Protein AF-A0A2V5VWE0-F1 (afdb_monomer_lite)

Sequence (220 aa):
MLVHEQTQGLCEPAFISIWETAPLAYEGVMLRSRKILISLALITFATAITLFLLFKTQHEPTYQDRPLSYWFTQLPVTPVLFPPQDVYSVNVVGFMNVGGQQYGNTALGDTNAIEALQFFGTNAVPLLLRKLQERDFMIEKEVSKIASQAGVRSLPFRKADLERYQAVTGLINLKSLPPDALQLISVLSTNSHQEIAWAASYVLKRRAAISTAEKGQLNR

pLDDT: mean 79.24, std 18.05, range [35.72, 98.0]

Foldseek 3Di:
DDDDDDDDDDDDDPPPDPPDDDDDDPPVVVVVVVVVVVVVVVVVVVVVVVVVVVVVPPPADDDPNHGLVVLLQQQAFFQLDDPDPDLPPTDRHAWDQDLNRIRHDPPPPDCVSLVRLQVCAASCLVVLLCLLPDAQDPVVVVVSVVCVVVVNSHDPRDHSSRSNRSSLSSLQSHPDDDPVSLVSLVVQLPDPPPSSVSSSVSSVVSNVVVVVVVVVVVVD

Radius of gyration: 37.61 Å; chains: 1; bounding box: 131×66×102 Å

Structure (mmCIF, N/CA/C/O backbone):
data_AF-A0A2V5VWE0-F1
#
_entry.id   AF-A0A2V5VWE0-F1
#
loop_
_atom_site.group_PDB
_atom_site.id
_atom_site.type_symbol
_atom_site.label_atom_id
_atom_site.label_alt_id
_atom_site.label_comp_id
_atom_site.label_asym_id
_atom_site.label_entity_id
_atom_site.label_seq_id
_atom_site.pdbx_PDB_ins_code
_atom_site.Cartn_x
_atom_site.Cartn_y
_atom_site.Cartn_z
_atom_site.occupancy
_atom_site.B_iso_or_equiv
_atom_site.auth_seq_id
_atom_site.auth_comp_id
_atom_site.auth_asym_id
_atom_site.auth_atom_id
_atom_site.pdbx_PDB_model_num
ATOM 1 N N . MET A 1 1 ? 101.153 -42.205 74.435 1.00 35.72 1 MET A N 1
ATOM 2 C CA . MET A 1 1 ? 101.460 -43.100 73.302 1.00 35.72 1 MET A CA 1
ATOM 3 C C . MET A 1 1 ? 100.131 -43.419 72.642 1.00 35.72 1 MET A C 1
ATOM 5 O O . MET A 1 1 ? 99.231 -43.786 73.378 1.00 35.72 1 MET A O 1
ATOM 9 N N . LEU A 1 2 ? 100.032 -43.103 71.345 1.00 43.00 2 LEU A N 1
ATOM 10 C CA . LEU A 1 2 ? 99.029 -43.456 70.323 1.00 43.00 2 LEU A CA 1
ATOM 11 C C . LEU A 1 2 ? 97.736 -44.170 70.754 1.00 43.00 2 LEU A C 1
ATOM 13 O O . LEU A 1 2 ? 97.807 -45.155 71.477 1.00 43.00 2 LEU A O 1
ATOM 17 N N . VAL A 1 3 ? 96.616 -43.769 70.135 1.00 39.78 3 VAL A N 1
ATOM 18 C CA . VAL A 1 3 ? 95.740 -44.618 69.286 1.00 39.78 3 VAL A CA 1
ATOM 19 C C . VAL A 1 3 ? 94.303 -44.074 69.305 1.00 39.78 3 VAL A C 1
ATOM 21 O O . VAL A 1 3 ? 93.698 -44.027 70.366 1.00 39.78 3 VAL A O 1
ATOM 24 N N . HIS A 1 4 ? 93.833 -43.703 68.101 1.00 36.38 4 HIS A N 1
ATOM 25 C CA . HIS A 1 4 ? 92.476 -43.833 67.534 1.00 36.38 4 HIS A CA 1
ATOM 26 C C . HIS A 1 4 ? 91.260 -43.282 68.308 1.00 36.38 4 HIS A C 1
ATOM 28 O O . HIS A 1 4 ? 91.163 -43.361 69.519 1.00 36.38 4 HIS A O 1
ATOM 34 N N . GLU A 1 5 ? 90.191 -42.795 67.692 1.00 43.28 5 GLU A N 1
ATOM 35 C CA . GLU A 1 5 ? 89.812 -42.431 66.324 1.00 43.28 5 GLU A CA 1
ATOM 36 C C . GLU A 1 5 ? 88.428 -41.787 66.499 1.00 43.28 5 GLU A C 1
ATOM 38 O O . GLU A 1 5 ? 87.675 -42.141 67.411 1.00 43.28 5 GLU A O 1
ATOM 43 N N . GLN A 1 6 ? 88.154 -40.746 65.720 1.00 43.44 6 GLN A N 1
ATOM 44 C CA . GLN A 1 6 ? 87.110 -39.776 66.017 1.00 43.44 6 GLN A CA 1
ATOM 45 C C . GLN A 1 6 ? 85.682 -40.318 65.917 1.00 43.44 6 GLN A C 1
ATOM 47 O O . GLN A 1 6 ? 85.294 -41.081 65.040 1.00 43.44 6 GLN A O 1
ATOM 52 N N . THR A 1 7 ? 84.909 -39.786 66.850 1.00 41.47 7 THR A N 1
ATOM 53 C CA . THR A 1 7 ? 83.474 -39.837 67.071 1.00 41.47 7 THR A CA 1
ATOM 54 C C . THR A 1 7 ? 82.627 -39.278 65.926 1.00 41.47 7 THR A C 1
ATOM 56 O O . THR A 1 7 ? 82.902 -38.197 65.419 1.00 41.47 7 THR A O 1
ATOM 59 N N . GLN A 1 8 ? 81.518 -39.982 65.684 1.00 40.91 8 GLN A N 1
ATOM 60 C CA . GLN A 1 8 ? 80.136 -39.478 65.617 1.00 40.91 8 GLN A CA 1
ATOM 61 C C . GLN A 1 8 ? 79.813 -38.294 64.691 1.00 40.91 8 GLN A C 1
ATOM 63 O O . GLN A 1 8 ? 80.226 -37.161 64.904 1.00 40.91 8 GLN A O 1
ATOM 68 N N . GLY A 1 9 ? 78.890 -38.555 63.764 1.00 42.12 9 GLY A N 1
ATOM 69 C CA . GLY A 1 9 ? 78.202 -37.533 62.982 1.00 42.12 9 GLY A CA 1
ATOM 70 C C . GLY A 1 9 ? 77.019 -38.117 62.220 1.00 42.12 9 GLY A C 1
ATOM 71 O O . GLY A 1 9 ? 77.036 -38.176 60.998 1.00 42.12 9 GLY A O 1
ATOM 72 N N . LEU A 1 10 ? 76.009 -38.597 62.951 1.00 41.50 10 LEU A N 1
ATOM 73 C CA . LEU A 1 10 ? 74.662 -38.804 62.419 1.00 41.50 10 LEU A CA 1
ATOM 74 C C . LEU A 1 10 ? 74.074 -37.426 62.078 1.00 41.50 10 LEU A C 1
ATOM 76 O O . LEU A 1 10 ? 73.841 -36.652 63.002 1.00 41.50 10 LEU A O 1
ATOM 80 N N . CYS A 1 11 ? 73.853 -37.139 60.793 1.00 41.38 11 CYS A N 1
ATOM 81 C CA . CYS A 1 11 ? 72.770 -36.296 60.263 1.00 41.38 11 CYS A CA 1
ATOM 82 C C . CYS A 1 11 ? 72.948 -36.111 58.749 1.00 41.38 11 CYS A C 1
ATOM 84 O O . CYS A 1 11 ? 73.814 -35.358 58.331 1.00 41.38 11 CYS A O 1
ATOM 86 N N . GLU A 1 12 ? 72.116 -36.780 57.950 1.00 44.81 12 GLU A N 1
ATOM 87 C CA . GLU A 1 12 ? 71.336 -36.153 56.870 1.00 44.81 12 GLU A CA 1
ATOM 88 C C . GLU A 1 12 ? 70.380 -37.201 56.265 1.00 44.81 12 GLU A C 1
ATOM 90 O O . GLU A 1 12 ? 70.836 -38.223 55.747 1.00 44.81 12 GLU A O 1
ATOM 95 N N . PRO A 1 13 ? 69.049 -37.010 56.323 1.00 50.38 13 PRO A N 1
ATOM 96 C CA . PRO A 1 13 ? 68.148 -37.755 55.462 1.00 50.38 13 PRO A CA 1
ATOM 97 C C . PRO A 1 13 ? 68.257 -37.191 54.044 1.00 50.38 13 PRO A C 1
ATOM 99 O O . PRO A 1 13 ? 67.944 -36.026 53.799 1.00 50.38 13 PRO A O 1
ATOM 102 N N . ALA A 1 14 ? 68.682 -38.037 53.107 1.00 48.38 14 ALA A N 1
ATOM 103 C CA . ALA A 1 14 ? 68.617 -37.755 51.683 1.00 48.38 14 ALA A CA 1
ATOM 104 C C . ALA A 1 14 ? 67.173 -37.384 51.302 1.00 48.38 14 ALA A C 1
ATOM 106 O O . ALA A 1 14 ? 66.281 -38.233 51.262 1.00 48.38 14 ALA A O 1
ATOM 107 N N . PHE A 1 15 ? 66.952 -36.098 51.032 1.00 44.06 15 PHE A N 1
ATOM 108 C CA . PHE A 1 15 ? 65.766 -35.570 50.373 1.00 44.06 15 PHE A CA 1
ATOM 109 C C . PHE A 1 15 ? 65.782 -36.076 48.926 1.00 44.06 15 PHE A C 1
ATOM 111 O O . PHE A 1 15 ? 66.226 -35.392 48.006 1.00 44.06 15 PHE A O 1
ATOM 118 N N . ILE A 1 16 ? 65.361 -37.327 48.728 1.00 49.97 16 ILE A N 1
ATOM 119 C CA . ILE A 1 16 ? 65.047 -37.847 47.402 1.00 49.97 16 ILE A CA 1
ATOM 120 C C . ILE A 1 16 ? 63.727 -37.201 47.018 1.00 49.97 16 ILE A C 1
ATOM 122 O O . ILE A 1 16 ? 62.636 -37.617 47.403 1.00 49.97 16 ILE A O 1
ATOM 126 N N . SER A 1 17 ? 63.869 -36.118 46.282 1.00 42.81 17 SER A N 1
ATOM 127 C CA . SER A 1 17 ? 62.826 -35.478 45.526 1.00 42.81 17 SER A CA 1
ATOM 128 C C . SER A 1 17 ? 62.113 -36.476 44.616 1.00 42.81 17 SER A C 1
ATOM 130 O O . SER A 1 17 ? 62.6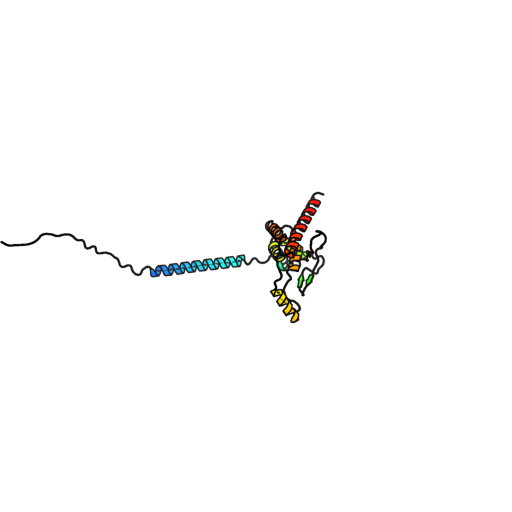00 -36.859 43.549 1.00 42.81 17 SER A O 1
ATOM 132 N N . ILE A 1 18 ? 60.916 -36.859 45.030 1.00 49.81 18 ILE A N 1
ATOM 133 C CA . ILE A 1 18 ? 59.923 -37.496 44.179 1.00 49.81 18 ILE A CA 1
ATOM 134 C C . ILE A 1 18 ? 59.344 -36.386 43.280 1.00 49.81 18 ILE A C 1
ATOM 136 O O . ILE A 1 18 ? 58.214 -35.948 43.452 1.00 49.81 18 ILE A O 1
ATOM 140 N N . TRP A 1 19 ? 60.122 -35.881 42.313 1.00 45.38 19 TRP A N 1
ATOM 141 C CA . TRP A 1 19 ? 59.530 -35.407 41.053 1.00 45.38 19 TRP A CA 1
ATOM 142 C C . TRP A 1 19 ? 59.315 -36.631 40.177 1.00 45.38 19 TRP A C 1
ATOM 144 O O . TRP A 1 19 ? 60.008 -36.927 39.207 1.00 45.38 19 TRP A O 1
ATOM 154 N N . GLU A 1 20 ? 58.336 -37.378 40.654 1.00 47.59 20 GLU A N 1
ATOM 155 C CA . GLU A 1 20 ? 57.461 -38.253 39.921 1.00 47.59 20 GLU A CA 1
ATOM 156 C C . GLU A 1 20 ? 57.324 -37.801 38.466 1.00 47.59 20 GLU A C 1
ATOM 158 O O . GLU A 1 20 ? 56.854 -36.712 38.133 1.00 47.59 20 GLU A O 1
ATOM 163 N N . THR A 1 21 ? 57.798 -38.682 37.601 1.00 56.66 21 THR A N 1
ATOM 164 C CA . THR A 1 21 ? 57.456 -38.800 36.194 1.00 56.66 21 THR A CA 1
ATOM 165 C C . THR A 1 21 ? 55.989 -38.457 35.934 1.00 56.66 21 THR A C 1
ATOM 167 O O . THR A 1 21 ? 55.108 -39.298 36.098 1.00 56.66 21 THR A O 1
ATOM 170 N N . ALA A 1 22 ? 55.724 -37.245 35.459 1.00 54.47 22 ALA A N 1
ATOM 171 C CA . ALA A 1 22 ? 54.472 -36.934 34.786 1.00 54.47 22 ALA A CA 1
ATOM 172 C C . ALA A 1 22 ? 54.678 -36.034 33.558 1.00 54.47 22 ALA A C 1
ATOM 174 O O . ALA A 1 22 ? 54.150 -34.924 33.507 1.00 54.47 22 ALA A O 1
ATOM 175 N N . PRO A 1 23 ? 55.375 -36.488 32.504 1.00 54.06 23 PRO A N 1
ATOM 176 C CA . PRO A 1 23 ? 55.015 -36.071 31.168 1.00 54.06 23 PRO A CA 1
ATOM 177 C C . PRO A 1 23 ? 54.035 -37.104 30.577 1.00 54.06 23 PRO A C 1
ATOM 179 O O . PRO A 1 23 ? 54.193 -38.304 30.773 1.00 54.06 23 PRO A O 1
ATOM 182 N N . LEU A 1 24 ? 53.071 -36.633 29.778 1.00 50.66 24 LEU A N 1
ATOM 183 C CA . LEU A 1 24 ? 52.329 -37.397 28.749 1.00 50.66 24 LEU A CA 1
ATOM 184 C C . LEU A 1 24 ? 50.905 -37.928 29.037 1.00 50.66 24 LEU A C 1
ATOM 186 O O . LEU A 1 24 ? 50.419 -38.752 28.268 1.00 50.66 24 LEU A O 1
ATOM 190 N N . ALA A 1 25 ? 50.159 -37.419 30.026 1.00 49.56 25 ALA A N 1
ATOM 191 C CA . ALA A 1 25 ? 48.728 -37.773 30.175 1.00 49.56 25 ALA A CA 1
ATOM 192 C C . ALA A 1 25 ? 47.725 -36.635 29.886 1.00 49.56 25 ALA A C 1
ATOM 194 O O . ALA A 1 25 ? 46.523 -36.824 30.065 1.00 49.56 25 ALA A O 1
ATOM 195 N N . TYR A 1 26 ? 48.168 -35.459 29.424 1.00 49.38 26 TYR A N 1
ATOM 196 C CA . TYR A 1 26 ? 47.269 -34.311 29.210 1.00 49.38 26 TYR A CA 1
ATOM 197 C C . TYR A 1 26 ? 46.914 -34.025 27.739 1.00 49.38 26 TYR A C 1
ATOM 199 O O . TYR A 1 26 ? 45.942 -33.315 27.475 1.00 49.38 26 TYR A O 1
ATOM 207 N N . GLU A 1 27 ? 47.621 -34.602 26.762 1.00 49.00 27 GLU A N 1
ATOM 208 C CA . GLU A 1 27 ? 47.345 -34.323 25.342 1.00 49.00 27 GLU A CA 1
ATOM 209 C C . GLU A 1 27 ? 46.100 -35.053 24.804 1.00 49.00 27 GLU A C 1
ATOM 211 O O . GLU A 1 27 ? 45.358 -34.509 23.983 1.00 49.00 27 GLU A O 1
ATOM 216 N N . GLY A 1 28 ? 45.793 -36.252 25.314 1.00 49.66 28 GLY A N 1
ATOM 217 C CA . GLY A 1 28 ? 44.653 -37.048 24.840 1.00 49.66 28 GLY A CA 1
ATOM 218 C C . GLY A 1 28 ? 43.279 -36.506 25.260 1.00 49.66 28 GLY A C 1
ATOM 219 O O . GLY A 1 28 ? 42.306 -36.604 24.507 1.00 49.66 28 GLY A O 1
ATOM 220 N N . VAL A 1 29 ? 43.183 -35.894 26.445 1.00 52.53 29 VAL A N 1
ATOM 221 C CA . VAL A 1 29 ? 41.910 -35.403 27.009 1.00 52.53 29 VAL A CA 1
ATOM 222 C C . VAL A 1 29 ? 41.501 -34.061 26.389 1.00 52.53 29 VAL A C 1
ATOM 224 O O . VAL A 1 29 ? 40.322 -33.861 26.083 1.00 52.53 29 VAL A O 1
ATOM 227 N N . MET A 1 30 ? 42.463 -33.175 26.103 1.00 52.03 30 MET A N 1
ATOM 228 C CA . MET A 1 30 ? 42.204 -31.869 25.475 1.00 52.03 30 MET A CA 1
ATOM 229 C C . MET A 1 30 ? 41.699 -31.968 24.026 1.00 52.03 30 MET A C 1
ATOM 231 O O . MET A 1 30 ? 40.904 -31.138 23.584 1.00 52.03 30 MET A O 1
ATOM 235 N N . LEU A 1 31 ? 42.108 -32.992 23.271 1.00 52.34 31 LEU A N 1
ATOM 236 C CA . LEU A 1 31 ? 41.624 -33.201 21.899 1.00 52.34 31 LEU A CA 1
ATOM 237 C C . LEU A 1 31 ? 40.175 -33.712 21.860 1.00 52.34 31 LEU A C 1
ATOM 239 O O . LEU A 1 31 ? 39.416 -33.351 20.957 1.00 52.34 31 LEU A O 1
ATOM 243 N N . ARG A 1 32 ? 39.765 -34.526 22.842 1.00 56.81 32 ARG A N 1
ATOM 244 C CA . ARG A 1 32 ? 38.404 -35.079 22.921 1.00 56.81 32 ARG A CA 1
ATOM 245 C C . ARG A 1 32 ? 37.392 -34.023 23.371 1.00 56.81 32 ARG A C 1
ATOM 247 O O . ARG A 1 32 ? 36.320 -33.935 22.779 1.00 56.81 32 ARG A O 1
ATOM 254 N N . SER A 1 33 ? 37.754 -33.171 24.332 1.00 60.56 33 SER A N 1
ATOM 255 C CA . SER A 1 33 ? 36.909 -32.057 24.786 1.00 60.56 33 SER A CA 1
ATOM 256 C C . SER A 1 33 ? 36.722 -30.985 23.708 1.00 60.56 33 SER A C 1
ATOM 258 O O . SER A 1 33 ? 35.606 -30.512 23.514 1.00 60.56 33 SER A O 1
ATOM 260 N N . ARG A 1 34 ? 37.759 -30.672 22.917 1.00 68.50 34 ARG A N 1
ATOM 261 C CA . ARG A 1 34 ? 37.644 -29.767 21.757 1.00 68.50 34 ARG A CA 1
ATOM 262 C C . ARG A 1 34 ? 36.685 -30.292 20.691 1.00 68.50 34 ARG A C 1
ATOM 264 O O . ARG A 1 34 ? 35.851 -29.534 20.209 1.00 68.50 34 ARG A O 1
ATOM 271 N N . LYS A 1 35 ? 36.751 -31.585 20.353 1.00 74.69 35 LYS A N 1
ATOM 272 C CA . LYS A 1 35 ? 35.818 -32.203 19.393 1.00 74.69 35 LYS A CA 1
ATOM 273 C C . LYS A 1 35 ? 34.372 -32.172 19.898 1.00 74.69 35 LYS A C 1
ATOM 275 O O . LYS A 1 35 ? 33.474 -31.873 19.116 1.00 74.69 35 LYS A O 1
ATOM 280 N N . ILE A 1 36 ? 34.157 -32.405 21.196 1.00 82.62 36 ILE A N 1
ATOM 281 C CA . ILE A 1 36 ? 32.828 -32.317 21.822 1.00 82.62 36 ILE A CA 1
ATOM 282 C C . ILE A 1 36 ? 32.300 -30.876 21.764 1.00 82.62 36 ILE A C 1
ATOM 284 O O . ILE A 1 36 ? 31.180 -30.662 21.306 1.00 82.62 36 ILE A O 1
ATOM 288 N N . LEU A 1 37 ? 33.112 -29.881 22.128 1.00 83.00 37 LEU A N 1
ATOM 289 C CA . LEU A 1 37 ? 32.718 -28.468 22.079 1.00 83.00 37 LEU A CA 1
ATOM 290 C C . LEU A 1 37 ? 32.411 -27.990 20.651 1.00 83.00 37 LEU A C 1
ATOM 292 O O . LEU A 1 37 ? 31.413 -27.304 20.445 1.00 83.00 37 LEU A O 1
ATOM 296 N N . ILE A 1 38 ? 33.211 -28.399 19.660 1.00 85.31 38 ILE A N 1
ATOM 297 C CA . ILE A 1 38 ? 32.961 -28.082 18.244 1.00 85.31 38 ILE A CA 1
ATOM 298 C C . ILE A 1 38 ? 31.655 -28.730 17.769 1.00 85.31 38 ILE A C 1
ATOM 300 O O . ILE A 1 38 ? 30.856 -28.075 17.105 1.00 85.31 38 ILE A O 1
ATOM 304 N N . SER A 1 39 ? 31.402 -29.991 18.137 1.00 85.06 39 SER A N 1
ATOM 305 C CA . SER A 1 39 ? 30.158 -30.675 17.769 1.00 85.06 39 SER A CA 1
ATOM 306 C C . SER A 1 39 ? 28.924 -30.020 18.396 1.00 85.06 39 SER A C 1
ATOM 308 O O . SER A 1 39 ? 27.926 -29.822 17.709 1.00 85.06 39 SER A O 1
ATOM 310 N N . LEU A 1 40 ? 29.011 -29.594 19.662 1.00 90.19 40 LEU A N 1
ATOM 311 C CA . LEU A 1 40 ? 27.930 -28.890 20.345 1.00 90.19 40 LEU A CA 1
ATOM 312 C C . LEU A 1 40 ? 27.656 -27.530 19.687 1.00 90.19 40 LEU A C 1
ATOM 314 O O . LEU A 1 40 ? 26.501 -27.199 19.440 1.00 90.19 40 LEU A O 1
ATOM 318 N N . ALA A 1 41 ? 28.709 -26.779 19.346 1.00 87.31 41 ALA A N 1
ATOM 319 C CA . ALA A 1 41 ? 28.596 -25.490 18.666 1.00 87.31 41 ALA A CA 1
ATOM 320 C C . ALA A 1 41 ? 27.995 -25.617 17.256 1.00 87.31 41 ALA A C 1
ATOM 322 O O . ALA A 1 41 ? 27.197 -24.781 16.841 1.00 87.31 41 ALA A O 1
ATOM 323 N N . LEU A 1 42 ? 28.337 -26.678 16.518 1.00 90.88 42 LEU A N 1
ATOM 324 C CA . LEU A 1 42 ? 27.739 -26.958 15.212 1.00 90.88 42 LEU A CA 1
ATOM 325 C C . LEU A 1 42 ? 26.256 -27.313 15.328 1.00 90.88 42 LEU A C 1
ATOM 327 O O . LEU A 1 42 ? 25.462 -26.849 14.515 1.00 90.88 42 LEU A O 1
ATOM 331 N N . ILE A 1 43 ? 25.870 -28.093 16.342 1.00 93.25 43 ILE A N 1
ATOM 332 C CA . ILE A 1 43 ? 24.466 -28.445 16.582 1.00 93.25 43 ILE A CA 1
ATOM 333 C C . ILE A 1 43 ? 23.662 -27.201 16.961 1.00 93.25 43 ILE A C 1
ATOM 335 O O . ILE A 1 43 ? 22.594 -26.994 16.396 1.00 93.25 43 ILE A O 1
ATOM 339 N N . THR A 1 44 ? 24.162 -26.351 17.862 1.00 90.75 44 THR A N 1
ATOM 340 C CA . THR A 1 44 ? 23.459 -25.115 18.248 1.00 90.75 44 THR A CA 1
ATOM 341 C C . THR A 1 44 ? 23.359 -24.125 17.093 1.00 90.75 44 THR A C 1
ATOM 343 O O . THR A 1 44 ? 22.332 -23.474 16.923 1.00 90.75 44 THR A O 1
ATOM 346 N N . PHE A 1 45 ? 24.393 -24.031 16.260 1.00 91.81 45 PHE A N 1
ATOM 347 C CA . PHE A 1 45 ? 24.361 -23.205 15.060 1.00 91.81 45 PHE A CA 1
ATOM 348 C C . PHE A 1 45 ? 23.369 -23.749 14.025 1.00 91.81 45 PHE A C 1
ATOM 350 O O . PHE A 1 45 ? 22.574 -22.989 13.475 1.00 91.81 45 PHE A O 1
ATOM 357 N N . ALA A 1 46 ? 23.354 -25.065 13.804 1.00 91.50 46 ALA A N 1
ATOM 358 C CA . ALA A 1 46 ? 22.405 -25.710 12.905 1.00 91.50 46 ALA A CA 1
ATOM 359 C C . ALA A 1 46 ? 20.960 -25.536 13.390 1.00 91.50 46 ALA A C 1
ATOM 361 O O . ALA A 1 46 ? 20.109 -25.143 12.598 1.00 91.50 46 ALA A O 1
ATOM 362 N N . THR A 1 47 ? 20.678 -25.742 14.681 1.00 91.81 47 THR A N 1
ATOM 363 C CA . THR A 1 47 ? 19.333 -25.539 15.240 1.00 91.81 47 THR A CA 1
ATOM 364 C C . THR A 1 47 ? 18.911 -24.076 15.194 1.00 91.81 47 THR A C 1
ATOM 366 O O . THR A 1 47 ? 17.762 -23.799 14.857 1.00 91.81 47 THR A O 1
ATOM 369 N N . ALA A 1 48 ? 19.823 -23.133 15.447 1.00 89.00 48 ALA A N 1
ATOM 370 C CA . ALA A 1 48 ? 19.560 -21.706 15.288 1.00 89.00 48 ALA A CA 1
ATOM 371 C C . ALA A 1 48 ? 19.243 -21.343 13.829 1.00 89.00 48 ALA A C 1
ATOM 373 O O . ALA A 1 48 ? 18.296 -20.599 13.585 1.00 89.00 48 ALA A O 1
ATOM 374 N N . ILE A 1 49 ? 19.966 -21.909 12.855 1.00 89.56 49 ILE A N 1
ATOM 375 C CA . ILE A 1 49 ? 19.665 -21.742 11.427 1.00 89.56 49 ILE A CA 1
ATOM 376 C C . ILE A 1 49 ? 18.307 -22.352 11.086 1.00 89.56 49 ILE A C 1
ATOM 378 O O . ILE A 1 49 ? 17.514 -21.712 10.404 1.00 89.56 49 ILE A O 1
ATOM 382 N N . THR A 1 50 ? 18.005 -23.562 11.556 1.00 86.12 50 THR A N 1
ATOM 383 C CA . THR A 1 50 ? 16.716 -24.211 11.289 1.00 86.12 50 THR A CA 1
ATOM 384 C C . THR A 1 50 ? 15.561 -23.404 11.875 1.00 86.12 50 THR A C 1
ATOM 386 O O . THR A 1 50 ? 14.595 -23.136 11.168 1.00 86.12 50 THR A O 1
ATOM 389 N N . LEU A 1 51 ? 15.675 -22.945 13.124 1.00 83.56 51 LEU A N 1
ATOM 390 C CA . LEU A 1 51 ? 14.695 -22.055 13.748 1.00 83.56 51 LEU A CA 1
ATOM 391 C C . LEU A 1 51 ? 14.564 -20.746 12.968 1.00 83.56 51 LEU A C 1
ATOM 393 O O . LEU A 1 51 ? 13.452 -20.334 12.659 1.00 83.56 51 LEU A O 1
ATOM 397 N N . PHE A 1 52 ? 15.678 -20.124 12.581 1.00 77.69 52 PHE A N 1
ATOM 398 C CA . PHE A 1 52 ? 15.676 -18.903 11.780 1.00 77.69 52 PHE A CA 1
ATOM 399 C C . PHE A 1 52 ? 14.967 -19.097 10.434 1.00 77.69 52 PHE A C 1
ATOM 401 O O . PHE A 1 52 ? 14.149 -18.265 10.050 1.00 77.69 52 PHE A O 1
ATOM 408 N N . LEU A 1 53 ? 15.221 -20.207 9.738 1.00 73.31 53 LEU A N 1
ATOM 409 C CA . LEU A 1 53 ? 14.554 -20.539 8.480 1.00 73.31 53 LEU A CA 1
ATOM 410 C C . LEU A 1 53 ? 13.056 -20.806 8.687 1.00 73.31 53 LEU A C 1
ATOM 412 O O . LEU A 1 53 ? 12.245 -20.282 7.927 1.00 73.31 53 LEU A O 1
ATOM 416 N N . LEU A 1 54 ? 12.667 -21.529 9.740 1.00 69.44 54 LEU A N 1
ATOM 417 C CA . LEU A 1 54 ? 11.258 -21.772 10.074 1.00 69.44 54 LEU A CA 1
ATOM 418 C C . LEU A 1 54 ? 10.512 -20.470 10.408 1.00 69.44 54 LEU A C 1
ATOM 420 O O . LEU A 1 54 ? 9.421 -20.250 9.891 1.00 69.44 54 LEU A O 1
ATOM 424 N N . PHE A 1 55 ? 11.117 -19.562 11.182 1.00 62.69 55 PHE A N 1
ATOM 425 C CA . PHE A 1 55 ? 10.534 -18.248 11.488 1.00 62.69 55 PHE A CA 1
ATOM 426 C C . PHE A 1 55 ? 10.458 -17.323 10.268 1.00 62.69 55 PHE A C 1
ATOM 428 O O . PHE A 1 55 ? 9.535 -16.517 10.169 1.00 62.69 55 PHE A O 1
ATOM 435 N N . LYS A 1 56 ? 11.394 -17.443 9.318 1.00 56.62 56 LYS A N 1
ATOM 436 C CA . LYS A 1 56 ? 11.362 -16.676 8.064 1.00 56.62 56 LYS A CA 1
ATOM 437 C C . LYS A 1 56 ? 10.309 -17.193 7.081 1.00 56.62 56 LYS A C 1
ATOM 439 O O . LYS A 1 56 ? 9.903 -16.454 6.189 1.00 56.62 56 LYS A O 1
ATOM 444 N N . THR A 1 57 ? 9.847 -18.432 7.257 1.00 49.22 57 THR A N 1
ATOM 445 C CA . THR A 1 57 ? 8.816 -19.062 6.422 1.00 49.22 57 THR A CA 1
ATOM 446 C C . THR A 1 57 ? 7.410 -18.728 6.936 1.00 49.22 57 THR A C 1
ATOM 448 O O . THR A 1 57 ? 6.552 -19.602 7.070 1.00 49.22 57 THR A O 1
ATOM 451 N N . GLN A 1 58 ? 7.144 -17.453 7.239 1.00 57.47 58 GLN A N 1
ATOM 452 C CA . GLN A 1 58 ? 5.759 -17.002 7.341 1.00 57.47 58 GLN A CA 1
ATOM 453 C C . GLN A 1 58 ? 5.177 -17.016 5.930 1.00 57.47 58 GLN A C 1
ATOM 455 O O . GLN A 1 58 ? 5.468 -16.142 5.115 1.00 57.47 58 GLN A O 1
ATOM 460 N N . HIS A 1 59 ? 4.424 -18.072 5.626 1.00 67.75 59 HIS A N 1
ATOM 461 C CA . HIS A 1 59 ? 3.664 -18.155 4.390 1.00 67.75 59 HIS A CA 1
ATOM 462 C C . HIS A 1 59 ? 2.729 -16.951 4.340 1.00 67.75 59 HIS A C 1
ATOM 464 O O . HIS A 1 59 ? 2.040 -16.652 5.316 1.00 67.75 59 HIS A O 1
ATOM 470 N N . GLU A 1 60 ? 2.749 -16.241 3.218 1.00 86.06 60 GLU A N 1
ATOM 471 C CA . GLU A 1 60 ? 1.854 -15.115 3.005 1.00 86.06 60 GLU A CA 1
ATOM 472 C C . GLU A 1 60 ? 0.401 -15.576 3.214 1.00 86.06 60 GLU A C 1
ATOM 474 O O . GLU A 1 60 ? 0.015 -16.604 2.649 1.00 86.06 60 GLU A O 1
ATOM 479 N N . PRO A 1 61 ? -0.407 -14.874 4.035 1.00 91.12 61 PRO A N 1
ATOM 480 C CA . PRO A 1 61 ? -1.770 -15.305 4.298 1.00 91.12 61 PRO A CA 1
ATOM 481 C C . PRO A 1 61 ? -2.578 -15.326 2.999 1.00 91.12 61 PRO A C 1
ATOM 483 O O . PRO A 1 61 ? -2.413 -14.465 2.129 1.00 91.12 61 PRO A O 1
ATOM 486 N N . THR A 1 62 ? -3.468 -16.310 2.880 1.00 94.44 62 THR A N 1
ATOM 487 C CA . THR A 1 62 ? -4.302 -16.518 1.694 1.00 94.44 62 THR A CA 1
ATOM 488 C C . THR A 1 62 ? -5.782 -16.280 1.990 1.00 94.44 62 THR A C 1
ATOM 490 O O . THR A 1 62 ? -6.266 -16.500 3.100 1.00 94.44 62 THR A O 1
ATOM 493 N N . TYR A 1 63 ? -6.506 -15.807 0.980 1.00 93.56 63 TYR A N 1
ATOM 494 C CA . TYR A 1 63 ? -7.961 -15.673 0.957 1.00 93.56 63 TYR A CA 1
ATOM 495 C C . TYR A 1 63 ? -8.443 -16.199 -0.393 1.00 93.56 63 TYR A C 1
ATOM 497 O O . TYR A 1 63 ? -7.916 -15.776 -1.424 1.00 93.56 63 TYR A O 1
ATOM 505 N N . GLN A 1 64 ? -9.381 -17.151 -0.386 1.00 94.25 64 GLN A N 1
ATOM 506 C CA . GLN A 1 64 ? -9.826 -17.879 -1.589 1.00 94.25 64 GLN A CA 1
ATOM 507 C C . GLN A 1 64 ? -8.647 -18.437 -2.415 1.00 94.25 64 GLN A C 1
ATOM 509 O O . GLN A 1 64 ? -8.547 -18.201 -3.617 1.00 94.25 64 GLN A O 1
ATOM 514 N N . ASP A 1 65 ? -7.697 -19.100 -1.746 1.00 92.56 65 ASP A N 1
ATOM 515 C CA . ASP A 1 65 ? -6.487 -19.687 -2.353 1.00 92.56 65 ASP A CA 1
ATOM 516 C C . ASP A 1 65 ? -5.573 -18.695 -3.095 1.00 92.56 65 ASP A C 1
ATOM 518 O O . ASP A 1 65 ? -4.681 -19.079 -3.856 1.00 92.56 65 ASP A O 1
ATOM 522 N N . ARG A 1 66 ? -5.754 -17.394 -2.853 1.00 95.00 66 ARG A N 1
ATOM 523 C CA . ARG A 1 66 ? -4.913 -16.330 -3.398 1.00 95.00 66 ARG A CA 1
ATOM 524 C C . ARG A 1 66 ? -4.179 -15.596 -2.276 1.00 95.00 66 ARG A C 1
ATOM 526 O O . ARG A 1 66 ? -4.797 -15.278 -1.258 1.00 95.00 66 ARG A O 1
ATOM 533 N N . PRO A 1 67 ? -2.876 -15.314 -2.437 1.00 95.50 67 PRO A N 1
ATOM 534 C CA . PRO A 1 67 ? -2.089 -14.643 -1.409 1.00 95.50 67 PRO A CA 1
ATOM 535 C C . PRO A 1 67 ? -2.474 -13.166 -1.255 1.00 95.50 67 PRO A C 1
ATOM 537 O O . PRO A 1 67 ? -3.009 -12.545 -2.175 1.00 95.50 67 PRO A O 1
ATOM 540 N N . LEU A 1 68 ? -2.155 -12.575 -0.104 1.00 95.25 68 LEU A N 1
ATOM 541 C CA . LEU A 1 68 ? -2.345 -11.146 0.169 1.00 95.25 68 LEU A CA 1
ATOM 542 C C . LEU A 1 68 ? -1.753 -10.241 -0.930 1.00 95.25 68 LEU A C 1
ATOM 544 O O . LEU A 1 68 ? -2.403 -9.284 -1.346 1.00 95.25 68 LEU A O 1
ATOM 548 N N . SER A 1 69 ? -0.563 -10.547 -1.439 1.00 94.00 69 SER A N 1
ATOM 549 C CA . SER A 1 69 ? 0.112 -9.816 -2.514 1.00 94.00 69 SER A CA 1
ATOM 550 C C . SER A 1 69 ? -0.706 -9.793 -3.797 1.00 94.00 69 SER A C 1
ATOM 552 O O . SER A 1 69 ? -0.799 -8.749 -4.441 1.00 94.00 69 SER A O 1
ATOM 554 N N . TYR A 1 70 ? -1.363 -10.905 -4.138 1.00 94.44 70 TYR A N 1
ATOM 555 C CA . TYR A 1 70 ? -2.296 -10.954 -5.258 1.00 94.44 70 TYR A CA 1
ATOM 556 C C . TYR A 1 70 ? -3.448 -9.973 -5.032 1.00 94.44 70 TYR A C 1
ATOM 558 O O . TYR A 1 70 ? -3.681 -9.101 -5.869 1.00 94.44 70 TYR A O 1
ATOM 566 N N . TRP A 1 71 ? -4.119 -10.047 -3.882 1.00 95.31 71 TRP A N 1
ATOM 567 C CA . TRP A 1 71 ? -5.247 -9.164 -3.573 1.00 95.31 71 TRP A CA 1
ATOM 568 C C . TRP A 1 71 ? -4.848 -7.692 -3.511 1.00 95.31 71 TRP A C 1
ATOM 570 O O . TRP A 1 71 ? -5.600 -6.833 -3.965 1.00 95.31 71 TRP A O 1
ATOM 580 N N . PHE A 1 72 ? -3.634 -7.397 -3.047 1.00 95.12 72 PHE A N 1
ATOM 581 C CA . PHE A 1 72 ? -3.073 -6.053 -3.072 1.00 95.12 72 PHE A CA 1
ATOM 582 C C . PHE A 1 72 ? -3.009 -5.485 -4.496 1.00 95.12 72 PHE A C 1
ATOM 584 O O . PHE A 1 72 ? -3.420 -4.347 -4.707 1.00 95.12 72 PHE A O 1
ATOM 591 N N . THR A 1 73 ? -2.577 -6.269 -5.495 1.00 92.88 73 THR A N 1
ATOM 592 C CA . THR A 1 73 ? -2.538 -5.791 -6.894 1.00 92.88 73 THR A CA 1
ATOM 593 C C . THR A 1 73 ? -3.917 -5.432 -7.448 1.00 92.88 73 THR A C 1
ATOM 595 O O . THR A 1 73 ? -4.005 -4.581 -8.334 1.00 92.88 73 THR A O 1
ATOM 598 N N . GLN A 1 74 ? -4.975 -6.034 -6.900 1.00 93.19 74 GLN A N 1
ATOM 599 C CA . GLN A 1 74 ? -6.365 -5.809 -7.294 1.00 93.19 74 GLN A CA 1
ATOM 600 C C . GLN A 1 74 ? -7.010 -4.621 -6.571 1.00 93.19 74 GLN A C 1
ATOM 602 O O . GLN A 1 74 ? -8.078 -4.173 -6.988 1.00 93.19 74 GLN A O 1
ATOM 607 N N . LEU A 1 75 ? -6.376 -4.081 -5.521 1.00 91.69 75 LEU A N 1
ATOM 608 C CA . LEU A 1 75 ? -6.896 -2.908 -4.821 1.00 91.69 75 LEU A CA 1
ATOM 609 C C . LEU A 1 75 ? -6.967 -1.713 -5.774 1.00 91.69 75 LEU A C 1
ATOM 611 O O . LEU A 1 75 ? -5.977 -1.431 -6.460 1.00 91.69 75 LEU A O 1
ATOM 615 N N . PRO A 1 76 ? -8.088 -0.974 -5.793 1.00 89.56 76 PRO A N 1
ATOM 616 C CA . PRO A 1 76 ? -8.166 0.238 -6.581 1.00 89.56 76 PRO A CA 1
ATOM 617 C C . PRO A 1 76 ? -7.169 1.267 -6.055 1.00 89.56 76 PRO A C 1
ATOM 619 O O . PRO A 1 76 ? -6.738 1.234 -4.896 1.00 89.56 76 PRO A O 1
ATOM 622 N N . VAL A 1 77 ? -6.787 2.196 -6.913 1.00 87.69 77 VAL A N 1
ATOM 623 C CA . VAL A 1 77 ? -5.823 3.236 -6.563 1.00 87.69 77 VAL A CA 1
ATOM 624 C C . VAL A 1 77 ? -6.559 4.430 -5.964 1.00 87.69 77 VAL A C 1
ATOM 626 O O . VAL A 1 77 ? -7.564 4.894 -6.485 1.00 87.69 77 VAL A O 1
ATOM 629 N N . THR A 1 78 ? -6.070 4.971 -4.854 1.00 85.88 78 THR A N 1
ATOM 630 C CA . THR A 1 78 ? -6.549 6.267 -4.355 1.00 85.88 78 THR A CA 1
ATOM 631 C C . THR A 1 78 ? -5.454 7.292 -4.612 1.00 85.88 78 THR A C 1
ATOM 633 O O . THR A 1 78 ? -4.514 7.369 -3.816 1.00 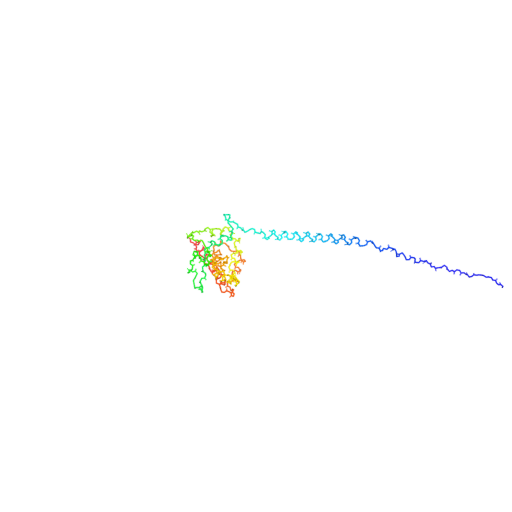85.88 78 THR A O 1
ATOM 636 N N . PRO A 1 79 ? -5.512 8.045 -5.729 1.00 78.69 79 PRO A N 1
ATOM 637 C CA . PRO A 1 79 ? -4.522 9.060 -6.025 1.00 78.69 79 PRO A CA 1
ATOM 638 C C . PRO A 1 79 ? -4.555 10.102 -4.924 1.00 78.69 79 PRO A C 1
ATOM 640 O O . PRO A 1 79 ? -5.586 10.704 -4.631 1.00 78.69 79 PRO A O 1
ATOM 643 N N . VAL A 1 80 ? -3.411 10.327 -4.305 1.00 76.06 80 VAL A N 1
ATOM 644 C CA . VAL A 1 80 ? -3.275 11.398 -3.330 1.00 76.06 80 VAL A CA 1
ATOM 645 C C . VAL A 1 80 ? -2.757 12.617 -4.084 1.00 76.06 80 VAL A C 1
ATOM 647 O O . VAL A 1 80 ? -1.554 12.849 -4.168 1.00 76.06 80 VAL A O 1
ATOM 650 N N . LEU A 1 81 ? -3.684 13.340 -4.718 1.00 65.50 81 LEU A N 1
ATOM 651 C CA . LEU A 1 81 ? -3.411 14.589 -5.432 1.00 65.50 81 LEU A CA 1
ATOM 652 C C . LEU A 1 81 ? -3.385 15.729 -4.428 1.00 65.50 81 LEU A C 1
ATOM 654 O O . LEU A 1 81 ? -4.432 16.018 -3.863 1.00 65.50 81 LEU A O 1
ATOM 658 N N . PHE A 1 82 ? -2.230 16.362 -4.212 1.00 61.50 82 PHE A N 1
ATOM 659 C CA . PHE A 1 82 ? -2.048 17.362 -3.161 1.00 61.50 82 PHE A CA 1
ATOM 660 C C . PHE A 1 82 ? -1.210 18.585 -3.593 1.00 61.50 82 PHE A C 1
ATOM 662 O O . PHE A 1 82 ? -0.482 18.497 -4.581 1.00 61.50 82 PHE A O 1
ATOM 669 N N . PRO A 1 83 ? -1.333 19.736 -2.886 1.00 50.78 83 PRO A N 1
ATOM 670 C CA . PRO A 1 83 ? -1.761 19.851 -1.488 1.00 50.78 83 PRO A CA 1
ATOM 671 C C . PRO A 1 83 ? -3.247 19.522 -1.242 1.00 50.78 83 PRO A C 1
ATOM 673 O O . PRO A 1 83 ? -4.095 19.884 -2.057 1.00 50.78 83 PRO A O 1
ATOM 676 N N . PRO A 1 84 ? -3.579 18.846 -0.121 1.00 52.72 84 PRO A N 1
ATOM 677 C CA . PRO A 1 84 ? -4.959 18.595 0.299 1.00 52.72 84 PRO A CA 1
ATOM 678 C C . PRO A 1 84 ? -5.574 19.927 0.600 1.00 52.72 84 PRO A C 1
ATOM 680 O O . PRO A 1 84 ? -5.229 20.517 1.623 1.00 52.72 84 PRO A O 1
ATOM 683 N N . GLN A 1 85 ? -6.479 20.391 -0.240 1.00 51.91 85 GLN A N 1
ATOM 684 C CA . GLN A 1 85 ? -7.377 21.439 0.214 1.00 51.91 85 GLN A CA 1
ATOM 685 C C . GLN A 1 85 ? -8.575 20.793 0.921 1.00 51.91 85 GLN A C 1
ATOM 687 O O . GLN A 1 85 ? -8.867 21.178 2.048 1.00 51.91 85 GLN A O 1
ATOM 692 N N . ASP A 1 86 ? -9.097 19.668 0.399 1.00 52.56 86 ASP A N 1
ATOM 693 C CA . ASP A 1 86 ? -10.294 19.008 0.937 1.00 52.56 86 ASP A CA 1
ATOM 694 C C . ASP A 1 86 ? -10.170 17.472 1.038 1.00 52.56 86 ASP A C 1
ATOM 696 O O . ASP A 1 86 ? -9.595 16.810 0.176 1.00 52.56 86 ASP A O 1
ATOM 700 N N . VAL A 1 87 ? -10.771 16.874 2.078 1.00 51.03 87 VAL A N 1
ATOM 701 C CA . VAL A 1 87 ? -10.853 15.405 2.311 1.00 51.03 87 VAL A CA 1
ATOM 702 C C . VAL A 1 87 ? -11.846 14.713 1.348 1.00 51.03 87 VAL A C 1
ATOM 704 O O . VAL A 1 87 ? -12.012 13.490 1.375 1.00 51.03 87 VAL A O 1
ATOM 707 N N . TYR A 1 88 ? -12.508 15.491 0.486 1.00 49.59 88 TYR A N 1
ATOM 708 C CA . TYR A 1 88 ? -13.671 15.067 -0.298 1.00 49.59 88 TYR A CA 1
ATOM 709 C C . TYR A 1 88 ? -13.430 14.947 -1.808 1.00 49.59 88 TYR A C 1
ATOM 711 O O . TYR A 1 88 ? -14.310 14.451 -2.504 1.00 49.59 88 TYR A O 1
ATOM 719 N N . SER A 1 89 ? -12.277 15.369 -2.335 1.00 42.81 89 SER A N 1
ATOM 720 C CA . SER A 1 89 ? -12.114 15.566 -3.785 1.00 42.81 89 SER A CA 1
ATOM 721 C C . SER A 1 89 ? -11.418 14.441 -4.551 1.00 42.81 89 SER A C 1
ATOM 723 O O . SER A 1 89 ? -11.271 14.561 -5.765 1.00 42.81 89 SER A O 1
ATOM 725 N N . VAL A 1 90 ? -11.046 13.321 -3.920 1.00 48.59 90 VAL A N 1
ATOM 726 C CA . VAL A 1 90 ? -10.545 12.164 -4.681 1.00 48.59 90 VAL A CA 1
ATOM 727 C C . VAL A 1 90 ? -11.343 10.917 -4.341 1.00 48.59 90 VAL A C 1
ATOM 729 O O . VAL A 1 90 ? -11.120 10.259 -3.325 1.00 48.59 90 VAL A O 1
ATOM 732 N N . ASN A 1 91 ? -12.316 10.633 -5.208 1.00 50.06 91 ASN A N 1
ATOM 733 C CA . ASN A 1 91 ? -12.970 9.335 -5.300 1.00 50.06 91 ASN A CA 1
ATOM 734 C C . ASN A 1 91 ? -11.902 8.248 -5.472 1.00 50.06 91 ASN A C 1
ATOM 736 O O . ASN A 1 91 ? -10.898 8.480 -6.139 1.00 50.06 91 ASN A O 1
ATOM 740 N N . VAL A 1 92 ? -12.128 7.069 -4.890 1.00 54.03 92 VAL A N 1
ATOM 741 C CA . VAL A 1 92 ? -11.342 5.860 -5.173 1.00 54.03 92 VAL A CA 1
ATOM 742 C C . VAL A 1 92 ? -11.299 5.688 -6.697 1.00 54.03 92 VAL A C 1
ATOM 744 O O . VAL A 1 92 ? -12.331 5.455 -7.325 1.00 54.03 92 VAL A O 1
ATOM 747 N N . VAL A 1 93 ? -10.136 5.910 -7.309 1.00 62.47 93 VAL A N 1
ATOM 748 C CA . VAL A 1 93 ? -9.974 5.868 -8.764 1.00 62.47 93 VAL A CA 1
ATOM 749 C C . VAL A 1 93 ? -9.723 4.415 -9.132 1.00 62.47 93 VAL A C 1
ATOM 751 O O . VAL A 1 93 ? -8.803 3.800 -8.616 1.00 62.47 93 VAL A O 1
ATOM 754 N N . GLY A 1 94 ? -10.575 3.855 -9.989 1.00 73.69 94 GLY A N 1
ATOM 755 C CA . GLY A 1 94 ? -10.643 2.420 -10.282 1.00 73.69 94 GLY A CA 1
ATOM 756 C C . GLY A 1 94 ? -9.293 1.745 -10.547 1.00 73.69 94 GLY A C 1
ATOM 757 O O . GLY A 1 94 ? -8.629 1.275 -9.626 1.00 73.69 94 GLY A O 1
ATOM 758 N N . PHE A 1 95 ? -8.901 1.654 -11.813 1.00 82.62 95 PHE A N 1
ATOM 759 C CA . PHE A 1 95 ? -7.661 1.000 -12.216 1.00 82.62 95 PHE A CA 1
ATOM 760 C C . PHE A 1 95 ? -6.793 1.936 -13.052 1.00 82.62 95 PHE A C 1
ATOM 762 O O . PHE A 1 95 ? -7.288 2.846 -13.717 1.00 82.62 95 PHE A O 1
ATOM 769 N N . MET A 1 96 ? -5.488 1.691 -13.041 1.00 84.12 96 MET A N 1
ATOM 770 C CA . MET A 1 96 ? -4.529 2.347 -13.923 1.00 84.12 96 MET A CA 1
ATOM 771 C C . MET A 1 96 ? -3.720 1.299 -14.678 1.00 84.12 96 MET A C 1
ATOM 773 O O . MET A 1 96 ? -3.334 0.276 -14.113 1.00 84.12 96 MET A O 1
ATOM 777 N N . ASN A 1 97 ? -3.443 1.574 -15.952 1.00 84.56 97 ASN A N 1
ATOM 778 C CA . ASN A 1 97 ? -2.496 0.803 -16.746 1.00 84.56 97 ASN A CA 1
ATOM 779 C C . ASN A 1 97 ? -1.331 1.712 -17.140 1.00 84.56 97 ASN A C 1
ATOM 781 O O . ASN A 1 97 ? -1.517 2.685 -17.871 1.00 84.56 97 ASN A O 1
ATOM 785 N N . VAL A 1 98 ? -0.142 1.417 -16.621 1.00 80.88 98 VAL A N 1
ATOM 786 C CA . VAL A 1 98 ? 1.069 2.208 -16.859 1.00 80.88 98 VAL A CA 1
ATOM 787 C C . VAL A 1 98 ? 2.211 1.259 -17.185 1.00 80.88 98 VAL A C 1
ATOM 789 O O . VAL A 1 98 ? 2.509 0.358 -16.408 1.00 80.88 98 VAL A O 1
ATOM 792 N N . GLY A 1 99 ? 2.850 1.441 -18.343 1.00 76.12 99 GLY A N 1
ATOM 793 C CA . GLY A 1 99 ? 3.980 0.597 -18.761 1.00 76.12 99 GLY A CA 1
ATOM 794 C C . GLY A 1 99 ? 3.619 -0.884 -18.949 1.00 76.12 99 GLY A C 1
ATOM 795 O O . GLY A 1 99 ? 4.447 -1.756 -18.702 1.00 76.12 99 GLY A O 1
ATOM 796 N N . GLY A 1 100 ? 2.367 -1.182 -19.318 1.00 79.06 100 GLY A N 1
ATOM 797 C CA . GLY A 1 100 ? 1.866 -2.555 -19.424 1.00 79.06 100 GLY A CA 1
ATOM 798 C C . GLY A 1 100 ? 1.617 -3.234 -18.073 1.00 79.06 100 GLY A C 1
ATOM 799 O O . GLY A 1 100 ? 1.348 -4.432 -18.047 1.00 79.06 100 GLY A O 1
ATOM 800 N N . GLN A 1 101 ? 1.708 -2.495 -16.964 1.00 85.31 101 GLN A N 1
ATOM 801 C CA . GLN A 1 101 ? 1.371 -2.962 -15.623 1.00 85.31 101 GLN A CA 1
ATOM 802 C C . GLN A 1 101 ? -0.009 -2.452 -15.222 1.00 85.31 101 GLN A C 1
ATOM 804 O O . GLN A 1 101 ? -0.295 -1.258 -15.334 1.00 85.31 101 GLN A O 1
ATOM 809 N N . GLN A 1 102 ? -0.841 -3.357 -14.709 1.00 87.81 102 GLN A N 1
ATOM 810 C CA . GLN A 1 102 ? -2.157 -3.032 -14.172 1.00 87.81 102 GLN A CA 1
ATOM 811 C C . GLN A 1 102 ? -2.098 -2.829 -12.650 1.00 87.81 102 GLN A C 1
ATOM 813 O O . GLN A 1 102 ? -1.444 -3.583 -11.916 1.00 87.81 102 GLN A O 1
ATOM 818 N N . TYR A 1 103 ? -2.806 -1.802 -12.186 1.00 89.75 103 TYR A N 1
ATOM 819 C CA . TYR A 1 103 ? -3.005 -1.452 -10.782 1.00 89.75 103 TYR A CA 1
ATOM 820 C C . TYR A 1 103 ? -4.503 -1.318 -10.553 1.00 89.75 103 TYR A C 1
ATO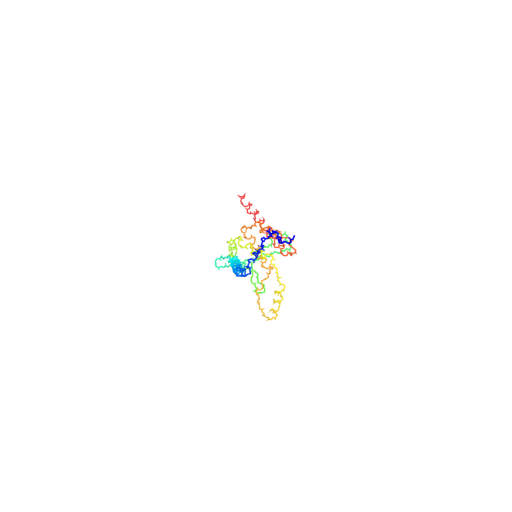M 822 O O . TYR A 1 103 ? -5.131 -0.475 -11.188 1.00 89.75 103 TYR A O 1
ATOM 830 N N . GLY A 1 104 ? -5.062 -2.144 -9.675 1.00 87.94 104 GLY A N 1
ATOM 831 C CA . GLY A 1 104 ? -6.500 -2.221 -9.456 1.00 87.94 104 GLY A CA 1
ATOM 832 C C . GLY A 1 104 ? -7.215 -3.132 -10.448 1.00 87.94 104 GLY A C 1
ATOM 833 O O . GLY A 1 104 ? -6.741 -3.406 -11.556 1.00 87.94 104 GLY A O 1
ATOM 834 N N . ASN A 1 105 ? -8.369 -3.631 -10.024 1.00 84.38 105 ASN A N 1
ATOM 835 C CA . ASN A 1 105 ? -9.240 -4.446 -10.858 1.00 84.38 105 ASN A CA 1
ATOM 836 C C . ASN A 1 105 ? -10.007 -3.573 -11.872 1.00 84.38 105 ASN A C 1
ATOM 838 O O . ASN A 1 105 ? -10.474 -2.480 -11.555 1.00 84.38 105 ASN A O 1
ATOM 842 N N . THR A 1 106 ? -10.146 -4.070 -13.101 1.00 74.81 106 THR A N 1
ATOM 843 C CA . THR A 1 106 ? -10.916 -3.440 -14.183 1.00 74.81 106 THR A CA 1
ATOM 844 C C . THR A 1 106 ? -12.427 -3.586 -14.022 1.00 74.81 106 THR A C 1
ATOM 846 O O . THR A 1 106 ? -13.182 -2.840 -14.645 1.00 74.81 106 THR A O 1
ATOM 849 N N . ALA A 1 107 ? -12.885 -4.542 -13.210 1.00 76.38 107 ALA A N 1
ATOM 850 C CA . ALA A 1 107 ? -14.297 -4.740 -12.916 1.00 76.38 107 ALA A CA 1
ATOM 851 C C . ALA A 1 107 ? -14.808 -3.634 -11.977 1.00 76.38 107 ALA A C 1
ATOM 853 O O . ALA A 1 107 ? -14.564 -3.645 -10.770 1.00 76.38 107 ALA A O 1
ATOM 854 N N . LEU A 1 108 ? -15.515 -2.654 -12.546 1.00 64.94 108 LEU A N 1
ATOM 855 C CA . LEU A 1 108 ? -16.145 -1.576 -11.783 1.00 64.94 108 LEU A CA 1
ATOM 856 C C . L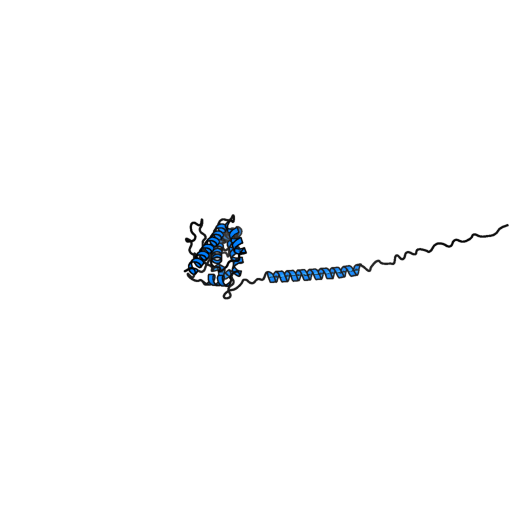EU A 1 108 ? -17.126 -2.160 -10.756 1.00 64.94 108 LEU A C 1
ATOM 858 O O . LEU A 1 108 ? -18.045 -2.888 -11.119 1.00 64.94 108 LEU A O 1
ATOM 862 N N . GLY A 1 109 ? -16.936 -1.812 -9.483 1.00 66.12 109 GLY A N 1
ATOM 863 C CA . GLY A 1 109 ? -17.784 -2.278 -8.383 1.00 66.12 109 GLY A CA 1
ATOM 864 C C . GLY A 1 109 ? -17.378 -3.622 -7.772 1.00 66.12 109 GLY A C 1
ATOM 865 O O . GLY A 1 109 ? -18.030 -4.053 -6.828 1.00 66.12 109 GLY A O 1
ATOM 866 N N . ASP A 1 110 ? -16.307 -4.263 -8.251 1.00 77.62 110 ASP A N 1
ATOM 867 C CA . ASP A 1 110 ? -15.764 -5.460 -7.608 1.00 77.62 110 ASP A CA 1
ATOM 868 C C . ASP A 1 110 ? -15.082 -5.096 -6.272 1.00 77.62 110 ASP A C 1
ATOM 870 O O . ASP A 1 110 ? -14.035 -4.441 -6.235 1.00 77.62 110 ASP A O 1
ATOM 874 N N . THR A 1 111 ? -15.693 -5.522 -5.164 1.00 80.75 111 THR A N 1
ATOM 875 C CA . THR A 1 111 ? -15.209 -5.313 -3.793 1.00 80.75 111 THR A CA 1
ATOM 876 C C . THR A 1 111 ? -14.344 -6.454 -3.263 1.00 80.75 111 THR A C 1
ATOM 878 O O . THR A 1 111 ? -13.824 -6.328 -2.154 1.00 80.75 111 THR A O 1
ATOM 881 N N . ASN A 1 112 ? -14.097 -7.518 -4.038 1.00 88.88 112 ASN A N 1
ATOM 882 C CA . ASN A 1 112 ? -13.394 -8.727 -3.587 1.00 88.88 112 ASN A CA 1
ATOM 883 C C . ASN A 1 112 ? -12.020 -8.415 -2.979 1.00 88.88 112 ASN A C 1
ATOM 885 O O . ASN A 1 112 ? -11.634 -8.989 -1.965 1.00 88.88 112 ASN A O 1
ATOM 889 N N . ALA A 1 113 ? -11.280 -7.466 -3.560 1.00 91.62 113 ALA A N 1
ATOM 890 C CA . ALA A 1 113 ? -9.972 -7.068 -3.042 1.00 91.62 113 ALA A CA 1
ATOM 891 C C . ALA A 1 113 ? -10.065 -6.354 -1.681 1.00 91.62 113 ALA A C 1
ATOM 893 O O . ALA A 1 113 ? -9.210 -6.548 -0.816 1.00 91.62 113 ALA A O 1
ATOM 894 N N . ILE A 1 114 ? -11.109 -5.546 -1.476 1.00 91.75 114 ILE A N 1
ATOM 895 C CA . ILE A 1 114 ? -11.371 -4.871 -0.199 1.00 91.75 114 ILE A CA 1
ATOM 896 C C . ILE A 1 114 ? -11.835 -5.894 0.841 1.00 91.75 114 ILE A C 1
ATOM 898 O O . ILE A 1 114 ? -11.361 -5.862 1.975 1.00 91.75 114 ILE A O 1
ATOM 902 N N . GLU A 1 115 ? -12.705 -6.827 0.462 1.00 93.44 115 GLU A N 1
ATOM 903 C CA . GLU A 1 115 ? -13.172 -7.915 1.328 1.00 93.44 115 GLU A CA 1
ATOM 904 C C . GLU A 1 115 ? -12.023 -8.823 1.770 1.00 93.44 115 GLU A C 1
ATOM 906 O O . GLU A 1 115 ? -11.868 -9.080 2.965 1.00 93.44 115 GLU A O 1
ATOM 911 N N . ALA A 1 116 ? -11.157 -9.225 0.837 1.00 94.88 116 ALA A N 1
ATOM 912 C CA . ALA A 1 116 ? -9.944 -9.977 1.136 1.00 94.88 116 ALA A CA 1
ATOM 913 C C . ALA A 1 116 ? -9.049 -9.214 2.121 1.00 94.88 116 ALA A C 1
ATOM 915 O O . ALA A 1 116 ? -8.570 -9.773 3.106 1.00 94.88 116 ALA A O 1
ATOM 916 N N . LEU A 1 117 ? -8.862 -7.908 1.912 1.00 94.88 117 LEU A N 1
ATOM 917 C CA . LEU A 1 117 ? -8.070 -7.081 2.817 1.00 94.88 117 LEU A CA 1
ATOM 918 C C . LEU A 1 117 ? -8.678 -6.998 4.222 1.00 94.88 117 LEU A C 1
ATOM 920 O O . LEU A 1 117 ? -7.960 -7.092 5.219 1.00 94.88 117 LEU A O 1
ATOM 924 N N . GLN A 1 118 ? -9.998 -6.846 4.314 1.00 93.81 118 GLN A N 1
ATOM 925 C CA . GLN A 1 118 ? -10.713 -6.855 5.586 1.00 93.81 118 GLN A CA 1
ATOM 926 C C . GLN A 1 118 ? -10.633 -8.217 6.283 1.00 93.81 118 GLN A C 1
ATOM 928 O O . GLN A 1 118 ? -10.562 -8.246 7.512 1.00 93.81 118 GLN A O 1
ATOM 933 N N . PHE A 1 119 ? -10.610 -9.318 5.525 1.00 95.31 119 PHE A N 1
ATOM 934 C CA . PHE A 1 119 ? -10.371 -10.664 6.043 1.00 95.31 119 PHE A CA 1
ATOM 935 C C . PHE A 1 119 ? -8.957 -10.804 6.621 1.00 95.31 119 PHE A C 1
ATOM 937 O O . PHE A 1 119 ? -8.799 -11.293 7.737 1.00 95.31 119 PHE A O 1
ATOM 944 N N . PHE A 1 120 ? -7.929 -10.328 5.911 1.00 94.88 120 PHE A N 1
ATOM 945 C CA . PHE A 1 120 ? -6.550 -10.361 6.409 1.00 94.88 120 PHE A CA 1
ATOM 946 C C . PHE A 1 120 ? -6.346 -9.497 7.658 1.00 94.88 120 PHE A C 1
ATOM 948 O O . PHE A 1 120 ? -5.519 -9.831 8.511 1.00 94.88 120 PHE A O 1
ATOM 955 N N . GLY A 1 121 ? -7.083 -8.389 7.772 1.00 94.31 121 GLY A N 1
ATOM 956 C CA . GLY A 1 121 ? -7.043 -7.508 8.933 1.00 94.31 121 GLY A CA 1
ATOM 957 C C . GLY A 1 121 ? -5.630 -6.991 9.212 1.00 94.31 121 GLY A C 1
ATOM 958 O O . GLY A 1 121 ? -4.951 -6.465 8.328 1.00 94.31 121 GLY A O 1
ATOM 959 N N . THR A 1 122 ? -5.158 -7.157 10.447 1.00 93.56 122 THR A N 1
ATOM 960 C CA . THR A 1 122 ? -3.827 -6.694 10.870 1.00 93.56 122 THR A CA 1
ATOM 961 C C . THR A 1 122 ? -2.679 -7.385 10.131 1.00 93.56 122 THR A C 1
ATOM 963 O O . THR A 1 122 ? -1.613 -6.788 10.005 1.00 93.56 122 THR A O 1
ATOM 966 N N . ASN A 1 123 ? -2.890 -8.577 9.561 1.00 94.56 123 ASN A N 1
ATOM 967 C CA . ASN A 1 123 ? -1.866 -9.266 8.768 1.00 94.56 123 ASN A CA 1
ATOM 968 C C . ASN A 1 123 ? -1.545 -8.539 7.452 1.00 94.56 123 ASN A C 1
ATOM 970 O O . ASN A 1 123 ? -0.471 -8.735 6.890 1.00 94.56 123 ASN A O 1
ATOM 974 N N . ALA A 1 124 ? -2.438 -7.668 6.967 1.00 96.06 124 ALA A N 1
ATOM 975 C CA . ALA A 1 124 ? -2.176 -6.850 5.785 1.00 96.06 124 ALA A CA 1
ATOM 976 C C . ALA A 1 124 ? -1.302 -5.620 6.081 1.00 96.06 124 ALA A C 1
ATOM 978 O O . ALA A 1 124 ? -0.657 -5.077 5.182 1.00 96.06 124 ALA A O 1
ATOM 979 N N . VAL A 1 125 ? -1.264 -5.168 7.338 1.00 96.69 125 VAL A N 1
ATOM 980 C CA . VAL A 1 125 ? -0.635 -3.903 7.741 1.00 96.69 125 VAL A CA 1
ATOM 981 C C . VAL A 1 125 ? 0.857 -3.836 7.384 1.00 96.69 125 VAL A C 1
ATOM 983 O O . VAL A 1 125 ? 1.251 -2.824 6.801 1.00 96.69 125 VAL A O 1
ATOM 986 N N . PRO A 1 126 ? 1.691 -4.870 7.625 1.00 96.38 126 PRO A N 1
ATOM 987 C CA . PRO A 1 126 ? 3.108 -4.816 7.262 1.00 96.38 126 PRO A CA 1
ATOM 988 C C . PRO A 1 126 ? 3.334 -4.593 5.763 1.00 96.38 126 PRO A C 1
ATOM 990 O O . PRO A 1 126 ? 4.170 -3.775 5.374 1.00 96.38 126 PRO A O 1
ATOM 993 N N . LEU A 1 127 ? 2.557 -5.273 4.910 1.00 96.31 127 LEU A N 1
ATOM 994 C CA . LEU A 1 127 ? 2.636 -5.099 3.461 1.00 96.31 127 LEU A CA 1
ATOM 995 C C . LEU A 1 127 ? 2.246 -3.675 3.060 1.00 96.31 127 LEU A C 1
ATOM 997 O O . LEU A 1 127 ? 2.980 -3.027 2.316 1.00 96.31 127 LEU A O 1
ATOM 1001 N N . LEU A 1 128 ? 1.113 -3.185 3.564 1.00 97.62 128 LEU A N 1
ATOM 1002 C CA . LEU A 1 128 ? 0.606 -1.860 3.221 1.00 97.62 128 LEU A CA 1
ATOM 1003 C C . LEU A 1 128 ? 1.562 -0.752 3.675 1.00 97.62 128 LEU A C 1
ATOM 1005 O O . LEU A 1 128 ? 1.843 0.160 2.907 1.00 97.62 128 LEU A O 1
ATOM 1009 N N . LEU A 1 129 ? 2.115 -0.839 4.888 1.00 97.94 129 LEU A N 1
ATOM 1010 C CA . LEU A 1 129 ? 3.085 0.138 5.392 1.00 97.94 129 LEU A CA 1
ATOM 1011 C C . LEU A 1 129 ? 4.389 0.111 4.597 1.00 97.94 129 LEU A C 1
ATOM 1013 O O . LEU A 1 129 ? 4.975 1.167 4.359 1.00 97.94 129 LEU A O 1
ATOM 1017 N N . ARG A 1 130 ? 4.843 -1.068 4.160 1.00 97.25 130 ARG A N 1
ATOM 1018 C CA . ARG A 1 130 ? 5.994 -1.185 3.260 1.00 97.25 130 ARG A CA 1
ATOM 1019 C C . ARG A 1 130 ? 5.709 -0.485 1.929 1.00 97.25 130 ARG A C 1
ATOM 1021 O O . ARG A 1 130 ? 6.463 0.402 1.546 1.00 97.25 130 ARG A O 1
ATOM 1028 N N . LYS A 1 131 ? 4.588 -0.808 1.278 1.00 96.94 131 LYS A N 1
ATOM 1029 C CA . LYS A 1 131 ? 4.169 -0.198 0.003 1.00 96.94 131 LYS A CA 1
ATOM 1030 C C . LYS A 1 131 ? 3.928 1.309 0.109 1.00 96.94 131 LYS A C 1
ATOM 1032 O O . LYS A 1 131 ? 4.263 2.051 -0.805 1.00 96.94 131 LYS A O 1
ATOM 1037 N N . LEU A 1 132 ? 3.451 1.789 1.258 1.00 96.75 132 LEU A N 1
ATOM 1038 C CA . LEU A 1 132 ? 3.315 3.219 1.537 1.00 96.75 132 LEU A CA 1
ATOM 1039 C C . LEU A 1 132 ? 4.670 3.953 1.547 1.00 96.75 132 LEU A C 1
ATOM 1041 O O . LEU A 1 132 ? 4.724 5.136 1.217 1.00 96.75 132 LEU A O 1
ATOM 1045 N N . GLN A 1 133 ? 5.754 3.275 1.929 1.00 96.56 133 GLN A N 1
ATOM 1046 C CA . GLN A 1 133 ? 7.098 3.850 2.085 1.00 96.56 133 GLN A CA 1
ATOM 1047 C C . GLN A 1 133 ? 8.011 3.631 0.878 1.00 96.56 133 GLN A C 1
ATOM 1049 O O . GLN A 1 133 ? 9.033 4.308 0.762 1.00 96.56 133 GLN A O 1
ATOM 1054 N N . GLU A 1 134 ? 7.660 2.695 -0.002 1.00 93.62 134 GLU A N 1
ATOM 1055 C CA . GLU A 1 134 ? 8.483 2.319 -1.147 1.00 93.62 134 GLU A CA 1
ATOM 1056 C C . GLU A 1 134 ? 8.780 3.497 -2.082 1.00 93.62 134 GLU A C 1
ATOM 1058 O O . GLU A 1 134 ? 8.069 4.512 -2.131 1.00 93.62 134 GLU A O 1
ATOM 1063 N N . ARG A 1 135 ? 9.897 3.368 -2.796 1.00 90.44 135 ARG A N 1
ATOM 1064 C CA . ARG A 1 135 ? 10.417 4.345 -3.751 1.00 90.44 135 ARG A CA 1
ATOM 1065 C C . ARG A 1 135 ? 10.911 3.598 -4.977 1.00 90.44 135 ARG A C 1
ATOM 1067 O O . ARG A 1 135 ? 11.451 2.504 -4.835 1.00 90.44 135 ARG A O 1
ATOM 1074 N N . ASP A 1 136 ? 10.767 4.224 -6.138 1.00 83.94 136 ASP A N 1
ATOM 1075 C CA . ASP A 1 136 ? 11.317 3.684 -7.375 1.00 83.94 136 ASP A CA 1
ATOM 1076 C C . ASP A 1 136 ? 12.845 3.641 -7.287 1.00 83.94 136 ASP A C 1
ATOM 1078 O O . ASP A 1 136 ? 13.495 4.614 -6.881 1.00 83.94 136 ASP A O 1
ATOM 1082 N N . PHE A 1 137 ? 13.435 2.519 -7.692 1.00 81.25 137 PHE A N 1
ATOM 1083 C CA . PHE A 1 137 ? 14.883 2.406 -7.779 1.00 81.25 137 PHE A CA 1
ATOM 1084 C C . PHE A 1 137 ? 15.372 2.959 -9.118 1.00 81.25 137 PHE A C 1
ATOM 1086 O O . PHE A 1 137 ? 14.862 2.615 -10.184 1.00 81.25 137 PHE A O 1
ATOM 1093 N N . MET A 1 138 ? 16.434 3.771 -9.088 1.00 79.31 138 MET A N 1
ATOM 1094 C CA . MET A 1 138 ? 17.029 4.336 -10.310 1.00 79.31 138 MET A CA 1
ATOM 1095 C C . MET A 1 138 ? 17.433 3.256 -11.324 1.00 79.31 138 MET A C 1
ATOM 1097 O O . MET A 1 138 ? 17.330 3.472 -12.528 1.00 79.31 138 MET A O 1
ATOM 1101 N N . ILE A 1 139 ? 17.846 2.076 -10.848 1.00 83.94 139 ILE A N 1
ATOM 1102 C CA . ILE A 1 139 ? 18.234 0.971 -11.727 1.00 83.94 139 ILE A CA 1
ATOM 1103 C C . ILE A 1 139 ? 17.046 0.419 -12.521 1.00 83.94 139 ILE A C 1
ATOM 1105 O O . ILE A 1 139 ? 17.190 0.142 -13.705 1.00 83.94 139 ILE A O 1
ATOM 1109 N N . GLU A 1 140 ? 15.858 0.332 -11.920 1.00 84.12 140 GLU A N 1
ATOM 1110 C CA . GLU A 1 140 ? 14.646 -0.132 -12.605 1.00 84.12 140 GLU A CA 1
ATOM 1111 C C . GLU A 1 140 ? 14.258 0.833 -13.724 1.00 84.12 140 GLU A C 1
ATOM 1113 O O . GLU A 1 140 ? 13.836 0.405 -14.798 1.00 84.12 140 GLU A O 1
ATOM 1118 N N . LYS A 1 141 ? 14.481 2.136 -13.517 1.00 80.19 141 LYS A N 1
ATOM 1119 C CA . LYS A 1 141 ? 14.272 3.167 -14.536 1.00 80.19 141 LYS A CA 1
ATOM 1120 C C . LYS A 1 141 ? 15.231 3.013 -15.717 1.00 80.19 141 LYS A C 1
ATOM 1122 O O . LYS A 1 141 ? 14.788 3.079 -16.864 1.00 80.19 141 LYS A O 1
ATOM 1127 N N . GLU A 1 142 ? 16.516 2.778 -15.457 1.00 85.50 142 GLU A N 1
ATOM 1128 C CA . GLU A 1 142 ? 17.500 2.562 -16.525 1.00 85.50 142 GLU A CA 1
ATOM 1129 C C . GLU A 1 142 ? 17.247 1.253 -17.280 1.00 85.50 142 GLU A C 1
ATOM 1131 O O . GLU A 1 142 ? 17.227 1.250 -18.512 1.00 85.50 142 GLU A O 1
ATOM 1136 N N . VAL A 1 143 ? 16.946 0.157 -16.573 1.00 85.88 143 VAL A N 1
ATOM 1137 C CA . VAL A 1 143 ? 16.570 -1.113 -17.215 1.00 85.88 143 VAL A CA 1
ATOM 1138 C C . VAL A 1 143 ? 15.296 -0.933 -18.043 1.00 85.88 143 VAL A C 1
ATOM 1140 O O . VAL A 1 143 ? 15.239 -1.404 -19.178 1.00 85.88 143 VAL A O 1
ATOM 1143 N N . SER A 1 144 ? 14.306 -0.192 -17.536 1.00 82.38 144 SER A N 1
ATOM 1144 C CA . SER A 1 144 ? 13.075 0.115 -18.275 1.00 82.38 144 SER A CA 1
ATOM 1145 C C . SER A 1 144 ? 13.338 0.879 -19.562 1.00 82.38 144 SER A C 1
ATOM 1147 O O . SER A 1 144 ? 12.766 0.558 -20.607 1.00 82.38 144 SER A O 1
ATOM 1149 N N . LYS A 1 145 ? 14.231 1.867 -19.511 1.00 84.06 145 LYS A N 1
ATOM 1150 C CA . LYS A 1 145 ? 14.628 2.660 -20.674 1.00 84.06 145 LYS A CA 1
ATOM 1151 C C . LYS A 1 145 ? 15.318 1.796 -21.729 1.00 84.06 145 LYS A C 1
ATOM 1153 O O . LYS A 1 145 ? 14.914 1.838 -22.889 1.00 84.06 145 LYS A O 1
ATOM 1158 N N . ILE A 1 146 ? 16.301 0.991 -21.327 1.00 88.88 146 ILE A N 1
ATOM 1159 C CA . ILE A 1 146 ? 17.044 0.100 -22.232 1.00 88.88 146 ILE A CA 1
ATOM 1160 C C . ILE A 1 146 ? 16.103 -0.931 -22.864 1.00 88.88 146 ILE A C 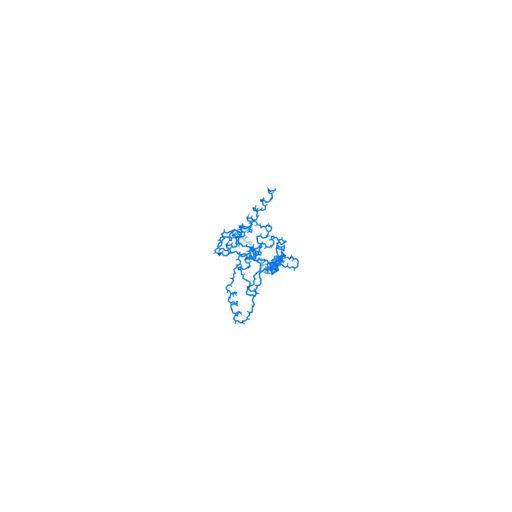1
ATOM 1162 O O . ILE A 1 146 ? 16.106 -1.113 -24.079 1.00 88.88 146 ILE A O 1
ATOM 1166 N N . ALA A 1 147 ? 15.251 -1.573 -22.066 1.00 86.06 147 ALA A N 1
ATOM 1167 C CA . ALA A 1 147 ? 14.312 -2.574 -22.560 1.00 86.06 147 ALA A CA 1
ATOM 1168 C C . ALA A 1 147 ? 13.287 -1.973 -23.536 1.00 86.06 147 ALA A C 1
ATOM 1170 O O . ALA A 1 147 ? 13.004 -2.572 -24.572 1.00 86.06 147 ALA A O 1
ATOM 1171 N N . SER A 1 148 ? 12.796 -0.760 -23.259 1.00 82.75 148 SER A N 1
ATOM 1172 C CA . SER A 1 148 ? 11.896 -0.037 -24.168 1.00 82.75 148 SER A CA 1
ATOM 1173 C C . SER A 1 148 ? 12.571 0.267 -25.508 1.00 82.75 148 SER A C 1
ATOM 1175 O O . SER A 1 148 ? 11.965 0.079 -26.560 1.00 82.75 148 SER A O 1
ATOM 1177 N N . GLN A 1 149 ? 13.844 0.680 -25.489 1.00 88.19 149 GLN A N 1
ATOM 1178 C CA . GLN A 1 149 ? 14.643 0.892 -26.704 1.00 88.19 149 GLN A CA 1
ATOM 1179 C C . GLN A 1 149 ? 14.877 -0.409 -27.486 1.00 88.19 149 GLN A C 1
ATOM 1181 O O . GLN A 1 149 ? 14.940 -0.381 -28.711 1.00 88.19 149 GLN A O 1
ATOM 1186 N N . ALA A 1 150 ? 14.945 -1.548 -26.793 1.00 89.75 150 ALA A N 1
ATOM 1187 C CA . ALA A 1 150 ? 15.034 -2.879 -27.389 1.00 89.75 150 ALA A CA 1
ATOM 1188 C C . ALA A 1 150 ? 13.672 -3.458 -27.840 1.00 89.75 150 ALA A C 1
ATOM 1190 O O . ALA A 1 150 ? 13.607 -4.608 -28.270 1.00 89.75 150 ALA A O 1
ATOM 1191 N N . GLY A 1 151 ? 12.576 -2.695 -27.739 1.00 87.19 151 GLY A N 1
ATOM 1192 C CA . GLY A 1 151 ? 11.237 -3.128 -28.157 1.00 87.19 151 GLY A CA 1
ATOM 1193 C C . GLY A 1 151 ? 10.522 -4.061 -27.171 1.00 87.19 151 GLY A C 1
ATOM 1194 O O . GLY A 1 151 ? 9.482 -4.633 -27.510 1.00 87.19 151 GLY A O 1
ATOM 1195 N N . VAL A 1 152 ? 11.037 -4.214 -25.948 1.00 85.19 152 VAL A N 1
ATOM 1196 C CA . VAL A 1 152 ? 10.370 -4.971 -24.881 1.00 85.19 152 VAL A CA 1
ATOM 1197 C C . VAL A 1 152 ? 9.144 -4.188 -24.417 1.00 85.19 152 VAL A C 1
ATOM 1199 O O . VAL A 1 152 ? 9.248 -3.058 -23.947 1.00 85.19 152 VAL A O 1
ATOM 1202 N N . ARG A 1 153 ? 7.963 -4.800 -24.551 1.00 75.25 153 ARG A N 1
ATOM 1203 C CA . ARG A 1 153 ? 6.676 -4.131 -24.292 1.00 75.25 153 ARG A CA 1
ATOM 1204 C C . A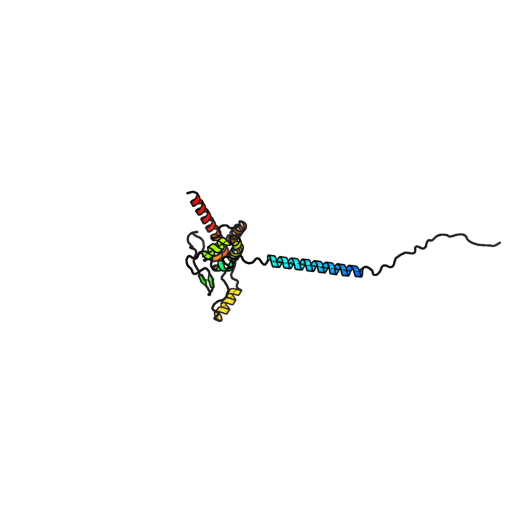RG A 1 153 ? 6.307 -4.011 -22.814 1.00 75.25 153 ARG A C 1
ATOM 1206 O O . ARG A 1 153 ? 5.483 -3.169 -22.477 1.00 75.25 153 ARG A O 1
ATOM 1213 N N . SER A 1 154 ? 6.847 -4.868 -21.949 1.00 73.75 154 SER A N 1
ATOM 1214 C CA . SER A 1 154 ? 6.531 -4.859 -20.521 1.00 73.75 154 SER A CA 1
ATOM 1215 C C . SER A 1 154 ? 7.679 -5.440 -19.708 1.00 73.75 154 SER A C 1
ATOM 1217 O O . SER A 1 154 ? 8.289 -6.436 -20.097 1.00 73.75 154 SER A O 1
ATOM 1219 N N . LEU A 1 155 ? 7.948 -4.812 -18.568 1.00 79.50 155 LEU A N 1
ATOM 1220 C CA . LEU A 1 155 ? 8.849 -5.303 -17.536 1.00 79.50 155 LEU A CA 1
ATOM 1221 C C . LEU A 1 155 ? 8.080 -5.415 -16.221 1.00 79.50 155 LEU A C 1
ATOM 1223 O O . LEU A 1 155 ? 7.161 -4.625 -15.993 1.00 79.50 155 LEU A O 1
ATOM 1227 N N . PRO A 1 156 ? 8.459 -6.343 -15.330 1.00 80.00 156 PRO A N 1
ATOM 1228 C CA . PRO A 1 156 ? 7.790 -6.545 -14.048 1.00 80.00 156 PRO A CA 1
ATOM 1229 C C . PRO A 1 156 ? 8.154 -5.476 -12.997 1.00 80.00 156 PRO A C 1
ATOM 1231 O O . PRO A 1 156 ? 8.056 -5.740 -11.802 1.00 80.00 156 PRO A O 1
ATOM 1234 N N . PHE A 1 157 ? 8.586 -4.280 -13.411 1.00 83.81 157 PHE A N 1
ATOM 1235 C CA . PHE A 1 157 ? 8.878 -3.177 -12.497 1.00 83.81 157 PHE A CA 1
ATOM 1236 C C . PHE A 1 157 ? 7.595 -2.406 -12.221 1.00 83.81 157 PHE A C 1
ATOM 1238 O O . PHE A 1 157 ? 7.068 -1.699 -13.085 1.00 83.81 157 PHE A O 1
ATOM 1245 N N . ARG A 1 158 ? 7.059 -2.596 -11.016 1.00 86.31 158 ARG A N 1
ATOM 1246 C CA . ARG A 1 158 ? 5.893 -1.848 -10.552 1.00 86.31 158 ARG A CA 1
ATOM 1247 C C . ARG A 1 158 ? 6.350 -0.494 -10.030 1.00 86.31 158 ARG A C 1
ATOM 1249 O O . ARG A 1 158 ? 7.398 -0.394 -9.406 1.00 86.31 158 ARG A O 1
ATOM 1256 N N . LYS A 1 159 ? 5.564 0.540 -10.308 1.00 88.62 159 LYS A N 1
ATOM 1257 C CA . LYS A 1 159 ? 5.876 1.904 -9.901 1.00 88.62 159 LYS A CA 1
ATOM 1258 C C . LYS A 1 159 ? 5.417 2.133 -8.466 1.00 88.62 159 LYS A C 1
ATOM 1260 O O . LYS A 1 159 ? 4.250 1.901 -8.131 1.00 88.62 159 LYS A O 1
ATOM 1265 N N . ALA A 1 160 ? 6.330 2.605 -7.633 1.00 92.19 160 ALA A N 1
ATOM 1266 C CA . ALA A 1 160 ? 6.118 2.825 -6.215 1.00 92.19 160 ALA A CA 1
ATOM 1267 C C . ALA A 1 160 ? 5.050 3.892 -5.947 1.00 92.19 160 ALA A C 1
ATOM 1269 O O . ALA A 1 160 ? 4.329 3.774 -4.964 1.00 92.19 160 ALA A O 1
ATOM 1270 N N . ASP A 1 161 ? 4.903 4.903 -6.809 1.00 88.88 161 ASP A N 1
ATOM 1271 C CA . ASP A 1 161 ? 3.830 5.906 -6.722 1.00 88.88 161 ASP A CA 1
ATOM 1272 C C . ASP A 1 161 ? 2.431 5.258 -6.773 1.00 88.88 161 ASP A C 1
ATOM 1274 O O . ASP A 1 161 ? 1.584 5.509 -5.913 1.00 88.88 161 ASP A O 1
ATOM 1278 N N . LEU A 1 162 ? 2.207 4.357 -7.728 1.00 90.81 162 LEU A N 1
ATOM 1279 C CA . LEU A 1 162 ? 0.930 3.670 -7.919 1.00 90.81 162 LEU A CA 1
ATOM 1280 C C . LEU A 1 162 ? 0.666 2.630 -6.830 1.00 90.81 162 LEU A C 1
ATOM 1282 O O . LEU A 1 162 ? -0.449 2.552 -6.312 1.00 90.81 162 LEU A O 1
ATOM 1286 N N . GLU A 1 163 ? 1.679 1.864 -6.424 1.00 94.31 163 GLU A N 1
ATOM 1287 C CA . GLU A 1 163 ? 1.532 0.931 -5.302 1.00 94.31 163 GLU A CA 1
ATOM 1288 C C . GLU A 1 163 ? 1.317 1.664 -3.970 1.00 94.31 163 GLU A C 1
ATOM 1290 O O . GLU A 1 163 ? 0.549 1.194 -3.128 1.00 94.31 163 GLU A O 1
ATOM 1295 N N . ARG A 1 164 ? 1.893 2.860 -3.791 1.00 94.94 164 ARG A N 1
ATOM 1296 C CA . ARG A 1 164 ? 1.599 3.739 -2.650 1.00 94.94 164 ARG A CA 1
ATOM 1297 C C . ARG A 1 164 ? 0.119 4.121 -2.628 1.00 94.94 164 ARG A C 1
ATOM 1299 O O . ARG A 1 164 ? -0.495 4.089 -1.564 1.00 94.94 164 ARG A O 1
ATOM 1306 N N . TYR A 1 165 ? -0.489 4.416 -3.777 1.00 92.06 165 TYR A N 1
ATOM 1307 C CA . TYR A 1 165 ? -1.928 4.697 -3.864 1.00 92.06 165 TYR A CA 1
ATOM 1308 C C . TYR A 1 165 ? -2.804 3.478 -3.550 1.00 92.06 165 TYR A C 1
ATOM 1310 O O . TYR A 1 165 ? -3.841 3.633 -2.903 1.00 92.06 165 TYR A O 1
ATOM 1318 N N . GLN A 1 166 ? -2.393 2.267 -3.939 1.00 94.12 166 GLN A N 1
ATOM 1319 C CA . GLN A 1 166 ? -3.072 1.028 -3.521 1.00 94.12 166 GLN A CA 1
ATOM 1320 C C . GLN A 1 166 ? -2.937 0.809 -2.006 1.00 94.12 166 GLN A C 1
ATOM 1322 O O . GLN A 1 166 ? -3.896 0.425 -1.334 1.00 94.12 166 GLN A O 1
ATOM 1327 N N . ALA A 1 167 ? -1.768 1.118 -1.439 1.00 96.25 167 ALA A N 1
ATOM 1328 C CA . ALA A 1 167 ? -1.538 1.046 -0.002 1.00 96.25 167 ALA A CA 1
ATOM 1329 C C . ALA A 1 167 ? -2.421 2.029 0.776 1.00 96.25 167 ALA A C 1
ATOM 1331 O O . ALA A 1 167 ? -2.986 1.653 1.801 1.00 96.25 167 ALA A O 1
ATOM 1332 N N . VAL A 1 168 ? -2.599 3.256 0.273 1.00 94.44 168 VAL A N 1
ATOM 1333 C CA . VAL A 1 168 ? -3.540 4.237 0.838 1.00 94.44 168 VAL A CA 1
ATOM 1334 C C . VAL A 1 168 ? -4.954 3.666 0.859 1.00 94.44 168 VAL A C 1
ATOM 1336 O O . VAL A 1 168 ? -5.569 3.658 1.925 1.00 94.44 168 VAL A O 1
ATOM 1339 N N . THR A 1 169 ? -5.442 3.128 -0.266 1.00 92.69 169 THR A N 1
ATOM 1340 C CA . THR A 1 169 ? -6.748 2.452 -0.337 1.00 92.69 169 THR A CA 1
ATOM 1341 C C . THR A 1 169 ? -6.862 1.366 0.725 1.00 92.69 169 THR A C 1
ATOM 1343 O O . THR A 1 169 ? -7.862 1.298 1.440 1.00 92.69 169 THR A O 1
ATOM 1346 N N . GLY A 1 170 ? -5.840 0.523 0.864 1.00 94.38 170 GLY A N 1
ATOM 1347 C CA . GLY A 1 170 ? -5.883 -0.548 1.843 1.00 94.38 170 GLY A CA 1
ATOM 1348 C C . GLY A 1 170 ? -5.933 -0.030 3.282 1.00 94.38 170 GLY A C 1
ATOM 1349 O O . GLY A 1 170 ? -6.791 -0.431 4.067 1.00 94.38 170 GLY A O 1
ATOM 1350 N N . LEU A 1 171 ? -5.072 0.930 3.618 1.00 95.81 171 LEU A N 1
ATOM 1351 C CA . LEU A 1 171 ? -4.979 1.493 4.963 1.00 95.81 171 LEU A CA 1
ATOM 1352 C C . LEU A 1 171 ? -6.236 2.251 5.387 1.00 95.81 171 LEU A C 1
ATOM 1354 O O . LEU A 1 171 ? -6.523 2.273 6.579 1.00 95.81 171 LEU A O 1
ATOM 1358 N N . ILE A 1 172 ? -6.999 2.857 4.473 1.00 92.75 172 ILE A N 1
ATOM 1359 C CA . ILE A 1 172 ? -8.273 3.512 4.823 1.00 92.75 172 ILE A CA 1
ATOM 1360 C C . ILE A 1 172 ? -9.438 2.519 4.953 1.00 92.75 172 ILE A C 1
ATOM 1362 O O . ILE A 1 172 ? -10.370 2.806 5.697 1.00 92.75 172 ILE A O 1
ATOM 1366 N N . ASN A 1 173 ? -9.378 1.364 4.279 1.00 91.75 173 ASN A N 1
ATOM 1367 C CA . ASN A 1 173 ? -10.450 0.357 4.270 1.00 91.75 173 ASN A CA 1
ATOM 1368 C C . ASN A 1 173 ? -10.285 -0.751 5.325 1.00 91.75 173 ASN A C 1
ATOM 1370 O O . ASN A 1 173 ? -11.213 -1.530 5.550 1.00 91.75 173 ASN A O 1
ATOM 1374 N N . LEU A 1 174 ? -9.131 -0.834 5.993 1.00 92.81 174 LEU A N 1
ATOM 1375 C CA . LEU A 1 174 ? -8.966 -1.718 7.146 1.00 92.81 174 LEU A CA 1
ATOM 1376 C C . LEU A 1 174 ? -9.885 -1.294 8.300 1.00 92.81 174 LEU A C 1
ATOM 1378 O O . LEU A 1 174 ? -9.910 -0.123 8.686 1.00 92.81 174 LEU A O 1
ATOM 1382 N N . LYS A 1 175 ? -10.579 -2.264 8.906 1.00 89.69 175 LYS A N 1
ATOM 1383 C CA . LYS A 1 175 ? -11.484 -2.029 10.047 1.00 89.69 175 LYS A CA 1
ATOM 1384 C C . LYS A 1 175 ? -10.758 -1.365 11.218 1.00 89.69 175 LYS A C 1
ATOM 1386 O O . LYS A 1 175 ? -11.203 -0.348 11.737 1.00 89.69 175 LYS A O 1
ATOM 1391 N N . SER A 1 176 ? -9.591 -1.886 11.580 1.00 90.19 176 SER A N 1
ATOM 1392 C CA . SER A 1 176 ? -8.736 -1.326 12.624 1.00 90.19 176 SER A CA 1
ATOM 1393 C C . SER A 1 176 ? -7.286 -1.248 12.157 1.00 90.19 176 SER A C 1
ATOM 1395 O O . SER A 1 176 ? -6.837 -2.034 11.323 1.00 90.19 176 SER A O 1
ATOM 1397 N N . LEU A 1 177 ? -6.559 -0.272 12.700 1.00 93.56 177 LEU A N 1
ATOM 1398 C CA . LEU A 1 177 ? -5.110 -0.186 12.587 1.00 93.56 177 LEU A CA 1
ATOM 1399 C C . LEU A 1 177 ? -4.512 -0.292 13.992 1.00 93.56 177 LEU A C 1
ATOM 1401 O O . LEU A 1 177 ? -4.990 0.404 14.893 1.00 93.56 177 LEU A O 1
ATOM 1405 N N . PRO A 1 178 ? -3.488 -1.135 14.186 1.00 94.69 178 PRO A N 1
ATOM 1406 C CA . PRO A 1 178 ? -2.724 -1.173 15.425 1.00 94.69 178 PRO A CA 1
ATOM 1407 C C . PRO A 1 178 ? -2.150 0.212 15.806 1.00 94.69 178 PRO A C 1
ATOM 1409 O O . PRO A 1 178 ? -1.837 1.008 14.912 1.00 94.69 178 PRO A O 1
ATOM 1412 N N . PRO A 1 179 ? -2.005 0.538 17.106 1.00 95.19 179 PRO A N 1
ATOM 1413 C CA . PRO A 1 179 ? -1.492 1.843 17.541 1.00 95.19 179 PRO A CA 1
ATOM 1414 C C . PRO A 1 179 ? -0.089 2.177 17.016 1.00 95.19 179 PRO A C 1
ATOM 1416 O O . PRO A 1 179 ? 0.176 3.317 16.643 1.00 95.19 179 PRO A O 1
ATOM 1419 N N . ASP A 1 180 ? 0.791 1.183 16.933 1.00 95.31 180 ASP A N 1
ATOM 1420 C CA . ASP A 1 180 ? 2.132 1.279 16.350 1.00 95.31 180 ASP A CA 1
ATOM 1421 C C . ASP A 1 180 ? 2.084 1.605 14.850 1.00 95.31 180 ASP A C 1
ATOM 1423 O O . ASP A 1 180 ? 2.840 2.452 14.372 1.00 95.31 180 ASP A O 1
ATOM 1427 N N . ALA A 1 181 ? 1.137 1.021 14.109 1.00 96.88 181 ALA A N 1
ATOM 1428 C CA . ALA A 1 181 ? 0.911 1.364 12.707 1.00 96.88 181 ALA A CA 1
ATOM 1429 C C . ALA A 1 181 ? 0.451 2.821 12.546 1.00 96.88 181 ALA A C 1
ATOM 1431 O O . ALA A 1 181 ? 0.955 3.535 11.679 1.00 96.88 181 ALA A O 1
ATOM 1432 N N . LEU A 1 182 ? -0.467 3.292 13.398 1.00 96.44 182 LEU A N 1
ATOM 1433 C CA . LEU A 1 182 ? -0.900 4.695 13.406 1.00 96.44 182 LEU A CA 1
ATOM 1434 C C . LEU A 1 182 ? 0.253 5.644 13.748 1.00 96.44 182 LEU A C 1
ATOM 1436 O O . LEU A 1 182 ? 0.402 6.681 13.099 1.00 96.44 182 LEU A O 1
ATOM 1440 N N . GLN A 1 183 ? 1.095 5.278 14.717 1.00 97.69 183 GLN A N 1
ATOM 1441 C CA . GLN A 1 183 ? 2.285 6.044 15.071 1.00 97.69 183 GLN A CA 1
ATOM 1442 C C . GLN A 1 183 ? 3.265 6.122 13.897 1.00 97.69 183 GLN A C 1
ATOM 1444 O O . GLN A 1 183 ? 3.743 7.212 13.578 1.00 97.69 183 GLN A O 1
ATOM 1449 N N . LEU A 1 184 ? 3.520 5.006 13.207 1.00 97.88 184 LEU A N 1
ATOM 1450 C CA . LEU A 1 184 ? 4.383 5.007 12.029 1.00 97.88 184 LEU A CA 1
ATOM 1451 C C . LEU A 1 184 ? 3.811 5.898 10.923 1.00 97.88 184 LEU A C 1
ATOM 1453 O O . LEU A 1 184 ? 4.540 6.717 10.375 1.00 97.88 184 LEU A O 1
ATOM 1457 N N . ILE A 1 185 ? 2.513 5.805 10.625 1.00 97.94 185 ILE A N 1
ATOM 1458 C CA . ILE A 1 185 ? 1.869 6.671 9.624 1.00 97.94 185 ILE A CA 1
ATOM 1459 C C . ILE A 1 185 ? 1.983 8.148 10.039 1.00 97.94 185 ILE A C 1
ATOM 1461 O O . ILE A 1 185 ? 2.256 9.001 9.197 1.00 97.94 185 ILE A O 1
ATOM 1465 N N . SER A 1 186 ? 1.856 8.465 11.331 1.00 97.62 186 SER A N 1
ATOM 1466 C CA . SER A 1 186 ? 2.082 9.822 11.845 1.00 97.62 186 SER A CA 1
ATOM 1467 C C . SER A 1 186 ? 3.502 10.315 11.572 1.00 97.62 186 SER A C 1
ATOM 1469 O O . SER A 1 186 ? 3.665 11.436 11.096 1.00 97.62 186 SER A O 1
ATOM 1471 N N . VAL A 1 187 ? 4.522 9.488 11.809 1.00 98.00 187 VAL A N 1
ATOM 1472 C CA . VAL A 1 187 ? 5.920 9.823 11.484 1.00 98.00 187 VAL A CA 1
ATOM 1473 C C . VAL A 1 187 ? 6.112 9.979 9.973 1.00 98.00 187 VAL A C 1
ATOM 1475 O O . VAL A 1 187 ? 6.770 10.909 9.517 1.00 98.00 187 VAL A O 1
ATOM 1478 N N . LEU A 1 188 ? 5.502 9.107 9.170 1.00 97.44 188 LEU A N 1
ATOM 1479 C CA . LEU A 1 188 ? 5.581 9.189 7.714 1.00 97.44 188 LEU A CA 1
ATOM 1480 C C . LEU A 1 188 ? 4.912 10.447 7.165 1.00 97.44 188 LEU A C 1
ATOM 1482 O O . LEU A 1 188 ? 5.355 10.940 6.136 1.00 97.44 188 LEU A O 1
ATOM 1486 N N . SER A 1 189 ? 3.911 11.008 7.847 1.00 95.44 189 SER A N 1
ATOM 1487 C CA . SER A 1 189 ? 3.221 12.231 7.414 1.00 95.44 189 SER A CA 1
ATOM 1488 C C . SER A 1 189 ? 4.103 13.486 7.392 1.00 95.44 189 SER A C 1
ATOM 1490 O O . SER A 1 189 ? 3.739 14.473 6.757 1.00 95.44 189 SER A O 1
ATOM 1492 N N . THR A 1 190 ? 5.275 13.439 8.031 1.00 95.56 190 THR A N 1
ATOM 1493 C CA . THR A 1 190 ? 6.287 14.507 8.034 1.00 95.56 190 THR A CA 1
ATOM 1494 C C . THR A 1 190 ? 7.569 14.103 7.294 1.00 95.56 190 THR A C 1
ATOM 1496 O O . THR A 1 190 ? 8.610 14.741 7.447 1.00 95.56 190 THR A O 1
ATOM 1499 N N . ASN A 1 191 ? 7.516 13.039 6.481 1.00 95.38 191 ASN A N 1
ATOM 1500 C CA . ASN A 1 191 ? 8.665 12.541 5.727 1.00 95.38 191 ASN A CA 1
ATOM 1501 C C . ASN A 1 191 ? 9.215 13.600 4.755 1.00 95.38 191 ASN A C 1
ATOM 1503 O O . ASN A 1 191 ? 8.461 14.342 4.127 1.00 95.38 191 ASN A O 1
ATOM 1507 N N . SER A 1 192 ? 10.537 13.621 4.566 1.00 94.06 192 SER A N 1
ATOM 1508 C CA . SER A 1 192 ? 11.181 14.525 3.604 1.00 94.06 192 SER A CA 1
ATOM 1509 C C . SER A 1 192 ? 10.775 14.246 2.153 1.00 94.06 192 SER A C 1
ATOM 1511 O O . SER A 1 192 ? 10.801 15.148 1.318 1.00 94.06 192 SER A O 1
ATOM 1513 N N . HIS A 1 193 ? 10.373 13.011 1.842 1.00 92.94 193 HIS A N 1
ATOM 1514 C CA . HIS A 1 193 ? 9.798 12.665 0.552 1.00 92.94 193 HIS A CA 1
ATOM 1515 C C . HIS A 1 193 ? 8.316 13.039 0.530 1.00 92.94 193 HIS A C 1
ATOM 1517 O O . HIS A 1 193 ? 7.481 12.360 1.134 1.00 92.94 193 HIS A O 1
ATOM 1523 N N . GLN A 1 194 ? 7.991 14.102 -0.204 1.00 90.50 194 GLN A N 1
ATOM 1524 C CA . GLN A 1 194 ? 6.661 14.714 -0.194 1.00 90.50 194 GLN A CA 1
ATOM 1525 C C . GLN A 1 194 ? 5.536 13.720 -0.499 1.00 90.50 194 GLN A C 1
ATOM 1527 O O . GLN A 1 194 ? 4.543 13.707 0.215 1.00 90.50 194 GLN A O 1
ATOM 1532 N N . GLU A 1 195 ? 5.705 12.821 -1.472 1.00 89.44 195 GLU A N 1
ATOM 1533 C CA . GLU A 1 195 ? 4.667 11.830 -1.800 1.00 89.44 195 GLU A CA 1
ATOM 1534 C C . GLU A 1 195 ? 4.359 10.857 -0.651 1.00 89.44 195 GLU A C 1
ATOM 1536 O O . GLU A 1 195 ? 3.208 10.462 -0.468 1.00 89.44 195 GLU A O 1
ATOM 1541 N N . ILE A 1 196 ? 5.371 10.487 0.147 1.00 94.75 196 ILE A N 1
ATOM 1542 C CA . ILE A 1 196 ? 5.187 9.642 1.338 1.00 94.75 196 ILE A CA 1
ATOM 1543 C C . ILE A 1 196 ? 4.414 10.434 2.391 1.00 94.75 196 ILE A C 1
ATOM 1545 O O . ILE A 1 196 ? 3.416 9.946 2.922 1.00 94.75 196 ILE A O 1
ATOM 1549 N N . ALA A 1 197 ? 4.853 11.669 2.651 1.00 93.69 197 ALA A N 1
ATOM 1550 C CA . ALA A 1 197 ? 4.224 12.568 3.613 1.00 93.69 197 ALA A CA 1
ATOM 1551 C C . ALA A 1 197 ? 2.754 12.828 3.286 1.00 93.69 197 ALA A C 1
ATOM 1553 O O . ALA A 1 197 ? 1.876 12.708 4.141 1.00 93.69 197 ALA A O 1
ATOM 1554 N N . TRP A 1 198 ? 2.470 13.110 2.022 1.00 91.38 198 TRP A N 1
ATOM 1555 C CA . TRP A 1 198 ? 1.131 13.322 1.498 1.00 91.38 198 TRP A CA 1
ATOM 1556 C C . TRP A 1 198 ? 0.251 12.089 1.641 1.00 91.38 198 TRP A C 1
ATOM 1558 O O . TRP A 1 198 ? -0.833 12.191 2.216 1.00 91.38 198 TRP A O 1
ATOM 1568 N N . ALA A 1 199 ? 0.722 10.924 1.196 1.00 92.69 199 ALA A N 1
ATOM 1569 C CA . ALA A 1 199 ? -0.036 9.684 1.303 1.00 92.69 199 ALA A CA 1
ATOM 1570 C C . ALA A 1 199 ? -0.367 9.337 2.763 1.00 92.69 199 ALA A C 1
ATOM 1572 O O . ALA A 1 199 ? -1.518 9.051 3.094 1.00 92.69 199 ALA A O 1
ATOM 1573 N N . ALA A 1 200 ? 0.612 9.443 3.660 1.00 95.69 200 ALA A N 1
ATOM 1574 C CA . ALA A 1 200 ? 0.415 9.189 5.081 1.00 95.69 200 ALA A CA 1
ATOM 1575 C C . ALA A 1 200 ? -0.541 10.206 5.735 1.00 95.69 200 ALA A C 1
ATOM 1577 O O . ALA A 1 200 ? -1.445 9.822 6.480 1.00 95.69 200 ALA A O 1
ATOM 1578 N N . SER A 1 201 ? -0.406 11.497 5.410 1.00 93.25 201 SER A N 1
ATOM 1579 C CA . SER A 1 201 ? -1.316 12.546 5.889 1.00 93.25 201 SER A CA 1
ATOM 1580 C C . SER A 1 201 ? -2.756 12.309 5.422 1.00 93.25 201 SER A C 1
ATOM 1582 O O . SER A 1 201 ? -3.691 12.449 6.214 1.00 93.25 201 SER A O 1
ATOM 1584 N N . TYR A 1 202 ? -2.945 11.893 4.164 1.00 90.81 202 TYR A N 1
ATOM 1585 C CA . TYR A 1 202 ? -4.260 11.535 3.626 1.00 90.81 202 TYR A CA 1
ATOM 1586 C C . TYR A 1 202 ? -4.894 10.394 4.427 1.00 90.81 202 TYR A C 1
ATOM 1588 O O . TYR A 1 202 ? -6.045 10.518 4.849 1.00 90.81 202 TYR A O 1
ATOM 1596 N N . VAL A 1 203 ? -4.147 9.312 4.690 1.00 93.25 203 VAL A N 1
ATOM 1597 C CA . VAL A 1 203 ? -4.641 8.159 5.463 1.00 93.25 203 VAL A CA 1
ATOM 1598 C C . VAL A 1 203 ? -5.149 8.598 6.839 1.00 93.25 203 VAL A C 1
ATOM 1600 O O . VAL A 1 203 ? -6.267 8.243 7.215 1.00 93.25 203 VAL A O 1
ATOM 1603 N N . LEU A 1 204 ? -4.382 9.414 7.569 1.00 93.81 204 LEU A N 1
ATOM 1604 C CA . LEU A 1 204 ? -4.780 9.903 8.896 1.00 93.81 204 LEU A CA 1
ATOM 1605 C C . LEU A 1 204 ? -6.050 10.755 8.836 1.00 93.81 204 LEU A C 1
ATOM 1607 O O . LEU A 1 204 ? -7.003 10.494 9.573 1.00 93.81 204 LEU A O 1
ATOM 1611 N N . LYS A 1 205 ? -6.092 11.739 7.929 1.00 90.69 205 LYS A N 1
ATOM 1612 C CA . LYS A 1 205 ? -7.250 12.630 7.759 1.00 90.69 205 LYS A CA 1
ATOM 1613 C C . LYS A 1 205 ? -8.508 11.847 7.394 1.00 90.69 205 LYS A C 1
ATOM 1615 O O . LYS A 1 205 ? -9.564 12.064 7.986 1.00 90.69 205 LYS A O 1
ATOM 1620 N N . ARG A 1 206 ? -8.399 10.907 6.450 1.00 88.62 206 ARG A N 1
ATOM 1621 C CA . ARG A 1 206 ? -9.537 10.117 5.974 1.00 88.62 206 ARG A CA 1
ATOM 1622 C C . ARG A 1 206 ? -10.081 9.198 7.062 1.00 88.62 206 ARG A C 1
ATOM 1624 O O . ARG A 1 206 ? -11.292 9.155 7.255 1.00 88.62 206 ARG A O 1
ATOM 1631 N N . ARG A 1 207 ? -9.214 8.512 7.811 1.00 90.50 207 ARG A N 1
ATOM 1632 C CA . ARG A 1 207 ? -9.648 7.642 8.916 1.00 90.50 207 ARG A CA 1
ATOM 1633 C C . ARG A 1 207 ? -10.285 8.428 10.064 1.00 90.50 207 ARG A C 1
ATOM 1635 O O . ARG A 1 207 ? -11.287 7.976 10.613 1.00 90.50 207 ARG A O 1
ATOM 1642 N N . ALA A 1 208 ? -9.763 9.612 10.392 1.00 89.69 208 ALA A N 1
ATOM 1643 C CA . ALA A 1 208 ? -10.379 10.494 11.386 1.00 89.69 208 ALA A CA 1
ATOM 1644 C C . ALA A 1 208 ? -11.788 10.945 10.960 1.00 89.69 208 ALA A C 1
ATOM 1646 O O . ALA A 1 208 ? -12.718 10.929 11.770 1.00 89.69 208 ALA A O 1
ATOM 1647 N N . ALA A 1 209 ? -11.966 11.288 9.679 1.00 86.69 209 ALA A N 1
ATOM 1648 C CA . ALA A 1 209 ? -13.269 11.645 9.124 1.00 86.69 209 ALA A CA 1
ATOM 1649 C C . ALA A 1 209 ? -14.269 10.474 9.182 1.00 86.69 209 ALA A C 1
ATOM 1651 O O . ALA A 1 209 ? -15.393 10.668 9.640 1.00 86.69 209 ALA A O 1
ATOM 1652 N N . ILE A 1 210 ? -13.850 9.258 8.799 1.00 84.50 210 ILE A N 1
ATOM 1653 C CA . ILE A 1 210 ? -14.687 8.044 8.872 1.00 84.50 210 ILE A CA 1
ATOM 1654 C C . ILE A 1 210 ? -15.138 7.780 10.315 1.00 84.50 210 ILE A C 1
ATOM 1656 O O . ILE A 1 210 ? -16.333 7.655 10.564 1.00 84.50 210 ILE A O 1
ATOM 1660 N N . SER A 1 211 ? -14.213 7.805 11.283 1.00 85.00 211 SER A N 1
ATOM 1661 C CA . SER A 1 211 ? -14.556 7.585 12.696 1.00 85.00 211 SER A CA 1
ATOM 1662 C C . SER A 1 211 ? -15.537 8.631 13.238 1.00 85.00 211 SER A C 1
ATOM 1664 O O . SER A 1 211 ? -16.395 8.323 14.065 1.00 85.00 211 SER A O 1
ATOM 1666 N N . THR A 1 212 ? -15.425 9.878 12.774 1.00 85.19 212 THR A N 1
ATOM 1667 C CA . THR A 1 212 ? -16.336 10.961 13.170 1.00 85.19 212 THR A CA 1
ATOM 1668 C C . THR A 1 212 ? -17.734 10.747 12.584 1.00 85.19 212 THR A C 1
ATOM 1670 O O . THR A 1 212 ? -18.726 10.928 13.290 1.00 85.19 212 THR A O 1
ATOM 1673 N N . ALA A 1 213 ? -17.822 10.314 11.322 1.00 81.88 213 ALA A N 1
ATOM 1674 C CA . ALA A 1 213 ? -19.085 10.007 10.656 1.00 81.88 213 ALA A CA 1
ATOM 1675 C C . ALA A 1 213 ? -19.822 8.825 11.312 1.00 81.88 213 ALA A C 1
ATOM 1677 O O . ALA A 1 213 ? -21.018 8.933 11.576 1.00 81.88 213 ALA A O 1
ATOM 1678 N N . GLU A 1 214 ? -19.112 7.743 11.648 1.00 80.94 214 GLU A N 1
ATOM 1679 C CA . GLU A 1 214 ? -19.681 6.571 12.336 1.00 80.94 214 GLU A CA 1
ATOM 1680 C C . GLU A 1 214 ? -20.254 6.939 13.714 1.00 80.94 214 GLU A C 1
ATOM 1682 O O . GLU A 1 214 ? -21.380 6.572 14.049 1.00 80.94 214 GLU A O 1
ATOM 1687 N N . LYS A 1 215 ? -19.525 7.745 14.500 1.00 76.25 215 LYS A N 1
ATOM 1688 C CA . LYS A 1 215 ? -20.014 8.249 15.797 1.00 76.25 215 LYS A CA 1
ATOM 1689 C C . LYS A 1 215 ? -21.250 9.138 15.652 1.00 76.25 215 LYS A C 1
ATOM 1691 O O . LYS A 1 215 ? -22.141 9.088 16.493 1.00 76.25 215 LYS A O 1
ATOM 1696 N N . GLY A 1 216 ? -21.313 9.948 14.595 1.00 74.56 216 GLY A N 1
ATOM 1697 C CA . GLY A 1 216 ? -22.467 10.801 14.306 1.00 74.56 216 GLY A CA 1
ATOM 1698 C C . GLY A 1 216 ? -23.732 10.027 13.918 1.00 74.56 216 GLY A C 1
ATOM 1699 O O . GLY A 1 216 ? -24.829 10.539 14.126 1.00 74.56 216 GLY A O 1
ATOM 1700 N N . GLN A 1 217 ? -23.594 8.812 13.377 1.00 68.00 217 GLN A N 1
ATOM 1701 C CA . GLN A 1 217 ? -24.717 7.930 13.038 1.00 68.00 217 GLN A CA 1
ATOM 1702 C C . GLN A 1 217 ? -25.246 7.143 14.242 1.00 68.00 217 GLN A C 1
ATOM 1704 O O . GLN A 1 217 ? -26.446 6.928 14.321 1.00 68.00 217 GLN A O 1
ATOM 1709 N N . LEU A 1 218 ? -24.385 6.761 15.191 1.00 60.97 218 LEU A N 1
ATOM 1710 C CA . LEU A 1 218 ? -24.786 6.043 16.414 1.00 60.97 218 LEU A CA 1
ATOM 1711 C C . LEU A 1 218 ? -25.558 6.911 17.426 1.00 60.97 218 LEU A C 1
ATOM 1713 O O . LEU A 1 218 ? -26.193 6.376 18.328 1.00 60.97 218 LEU A O 1
ATOM 1717 N N . ASN A 1 219 ? -25.490 8.237 17.285 1.00 55.72 219 ASN A N 1
ATOM 1718 C CA . ASN A 1 219 ? -26.161 9.202 18.163 1.00 55.72 219 ASN A CA 1
ATOM 1719 C C . ASN A 1 219 ? -27.493 9.735 17.588 1.00 55.72 219 ASN A C 1
ATOM 1721 O O . ASN A 1 219 ? -28.027 10.709 18.121 1.00 55.72 219 ASN A O 1
ATOM 1725 N N . ARG A 1 220 ? -27.995 9.159 16.488 1.00 51.41 220 ARG A N 1
ATOM 1726 C CA . ARG A 1 220 ? -29.325 9.435 15.918 1.00 51.41 220 ARG A CA 1
ATOM 1727 C C . ARG A 1 220 ? -30.230 8.230 16.100 1.00 51.41 220 ARG A C 1
ATOM 1729 O O . ARG A 1 220 ? -31.440 8.469 16.290 1.00 51.41 220 ARG A O 1
#

Secondary structure (DSSP, 8-state):
-----------------------SSSHHHHHHHHHHHHHHHHHHHHHHHHHHHHHH--PPPEETTEEHHHHHHHSPB----SS-S-TTS---B--EEETTEEES-SSTT--HHHHHHHHHGGGGHHHHHHHHH----HHHHHHHHHHHHTT----S---HHHHHHHHHHHHHHSS---HHHHHHHHHHTT-SSHHHHHHHHHHHHHHHHHHHHHHHHHT-